Protein AF-A0A3P8T9A1-F1 (afdb_monomer)

Solvent-accessible surface area (backbone atoms only — not comparable to full-atom values): 11762 Å² total; per-residue (Å²): 136,84,87,81,81,66,71,68,68,55,68,76,70,60,87,88,82,74,98,57,60,83,79,62,74,75,55,79,87,73,77,94,45,73,63,59,54,52,50,52,53,50,58,68,70,63,42,77,66,53,72,58,49,50,58,54,51,25,61,73,54,64,35,76,66,39,50,57,65,49,52,51,46,38,61,71,46,45,50,55,50,53,52,48,53,53,50,52,43,65,74,59,72,46,56,68,44,60,33,28,45,71,76,42,62,86,49,29,61,58,25,54,50,49,52,52,51,48,52,58,51,48,60,57,49,53,55,54,50,51,50,52,50,52,54,55,62,48,58,74,42,97,68,47,76,87,77,53,75,88,48,94,86,57,68,91,66,67,85,81,55,81,75,89,66,97,79,74,72,76,68,61,59,41,69,77,65,65,59,60,81,78,65,75,79,82,120

Structure (mmCIF, N/CA/C/O backbone):
data_AF-A0A3P8T9A1-F1
#
_entry.id   AF-A0A3P8T9A1-F1
#
loop_
_atom_site.group_PDB
_atom_site.id
_atom_site.type_symbol
_atom_site.label_atom_id
_atom_site.label_alt_id
_atom_site.label_comp_id
_atom_site.label_asym_id
_atom_site.label_entity_id
_atom_site.label_seq_id
_atom_site.pdbx_PDB_ins_code
_atom_site.Cartn_x
_atom_site.Cartn_y
_atom_site.Cartn_z
_atom_site.occupancy
_atom_site.B_iso_or_equiv
_atom_site.auth_seq_id
_atom_site.auth_comp_id
_atom_site.auth_asym_id
_atom_site.auth_atom_id
_atom_site.pdbx_PDB_model_num
ATOM 1 N N . MET A 1 1 ? -4.724 60.982 5.427 1.00 39.75 1 MET A N 1
ATOM 2 C CA . MET A 1 1 ? -3.376 60.396 5.552 1.00 39.75 1 MET A CA 1
ATOM 3 C C . MET A 1 1 ? -3.582 58.899 5.724 1.00 39.75 1 MET A C 1
ATOM 5 O O . MET A 1 1 ? -3.997 58.468 6.790 1.00 39.75 1 MET A O 1
ATOM 9 N N . GLU A 1 2 ? -3.503 58.161 4.617 1.00 42.06 2 GLU A N 1
ATOM 10 C CA . GLU A 1 2 ? -3.579 56.693 4.572 1.00 42.06 2 GLU A CA 1
ATOM 11 C C . GLU A 1 2 ? -2.272 56.034 5.066 1.00 42.06 2 GLU A C 1
ATOM 13 O O . GLU A 1 2 ? -1.269 56.721 5.248 1.00 42.06 2 GLU A O 1
ATOM 18 N N . LEU A 1 3 ? -2.323 54.692 5.152 1.00 41.94 3 LEU A N 1
ATOM 19 C CA . LEU A 1 3 ? -1.300 53.664 5.431 1.00 41.94 3 LEU A CA 1
ATOM 20 C C . LEU A 1 3 ? -1.100 53.325 6.925 1.00 41.94 3 LEU A C 1
ATOM 22 O O . LEU A 1 3 ? -0.590 54.125 7.690 1.00 41.94 3 LEU A O 1
ATOM 26 N N . THR A 1 4 ? -1.437 52.132 7.429 1.00 47.69 4 THR A N 1
ATOM 27 C CA . THR A 1 4 ? -1.426 50.801 6.796 1.00 47.69 4 THR A CA 1
ATOM 28 C C . THR A 1 4 ? -2.598 49.932 7.280 1.00 47.69 4 THR A C 1
ATOM 30 O O . THR A 1 4 ? -2.598 49.361 8.367 1.00 47.69 4 THR A O 1
ATOM 33 N N . ALA A 1 5 ? -3.616 49.792 6.430 1.00 54.91 5 ALA A N 1
ATOM 34 C CA . ALA A 1 5 ? -4.532 48.663 6.508 1.00 54.91 5 ALA A CA 1
ATOM 35 C C . ALA A 1 5 ? -3.768 47.412 6.047 1.00 54.91 5 ALA A C 1
ATOM 37 O O . ALA A 1 5 ? -3.241 47.395 4.937 1.00 54.91 5 ALA A O 1
ATOM 38 N N . ASN A 1 6 ? -3.677 46.395 6.908 1.00 51.34 6 ASN A N 1
ATOM 39 C CA . ASN A 1 6 ? -3.051 45.117 6.572 1.00 51.34 6 ASN A CA 1
ATOM 40 C C . ASN A 1 6 ? -3.801 44.474 5.377 1.00 51.34 6 ASN A C 1
ATOM 42 O O . ASN A 1 6 ? -4.990 44.163 5.523 1.00 51.34 6 ASN A O 1
ATOM 46 N N . PRO A 1 7 ? -3.146 44.269 4.218 1.00 48.97 7 PRO A N 1
ATOM 47 C CA . PRO A 1 7 ? -3.784 43.753 3.007 1.00 48.97 7 PRO A CA 1
ATOM 48 C C . PRO A 1 7 ? -4.334 42.322 3.143 1.00 48.97 7 PRO A C 1
ATOM 50 O O . PRO A 1 7 ? -5.217 41.951 2.373 1.00 48.97 7 PRO A O 1
ATOM 53 N N . GLU A 1 8 ? -3.922 41.540 4.148 1.00 50.94 8 GLU A N 1
ATOM 54 C CA . GLU A 1 8 ? -4.463 40.187 4.367 1.00 50.94 8 GLU A CA 1
ATOM 55 C C . GLU A 1 8 ? -5.934 40.187 4.803 1.00 50.94 8 GLU A C 1
ATOM 57 O O . GLU A 1 8 ? -6.717 39.336 4.384 1.00 50.94 8 GLU A O 1
ATOM 62 N N . LYS A 1 9 ? -6.360 41.176 5.600 1.00 47.00 9 LYS A N 1
ATOM 63 C CA . LYS A 1 9 ? -7.727 41.188 6.154 1.00 47.00 9 LYS A CA 1
ATOM 64 C C . LYS A 1 9 ? -8.794 41.539 5.122 1.00 47.00 9 LYS A C 1
ATOM 66 O O . LYS A 1 9 ? -9.968 41.259 5.341 1.00 47.00 9 LYS A O 1
ATOM 71 N N . LYS A 1 10 ? -8.395 42.150 4.003 1.00 40.75 10 LYS A N 1
ATOM 72 C CA . LYS A 1 10 ? -9.311 42.524 2.921 1.00 40.75 10 LYS A CA 1
ATOM 73 C C . LYS A 1 10 ? -9.498 41.394 1.905 1.00 40.75 10 LYS A C 1
ATOM 75 O O . LYS A 1 10 ? -10.582 41.273 1.354 1.00 40.75 10 LYS A O 1
ATOM 80 N N . LEU A 1 11 ? -8.501 40.519 1.746 1.00 45.72 11 LEU A N 1
ATOM 81 C CA . LEU A 1 11 ? -8.590 39.309 0.915 1.00 45.72 11 LEU A CA 1
ATOM 82 C C . LEU A 1 11 ? -9.437 38.190 1.540 1.00 45.72 11 LEU A C 1
ATOM 84 O O . LEU A 1 11 ? -9.929 37.331 0.820 1.00 45.72 11 LEU A O 1
ATOM 88 N N . MET A 1 12 ? -9.656 38.212 2.857 1.00 50.31 12 MET A N 1
ATOM 89 C CA . MET A 1 12 ? -10.594 37.300 3.530 1.00 50.31 12 MET A CA 1
ATOM 90 C C . MET A 1 12 ? -12.062 37.751 3.456 1.00 50.31 12 MET A C 1
ATOM 92 O O . MET A 1 12 ? -12.932 37.023 3.925 1.00 50.31 12 MET A O 1
ATOM 96 N N . ASN A 1 13 ? -12.347 38.941 2.913 1.00 50.22 13 ASN A N 1
ATOM 97 C CA . ASN A 1 13 ? -13.685 39.543 2.942 1.00 50.22 13 ASN A CA 1
ATOM 98 C C . ASN A 1 13 ? -14.187 40.011 1.564 1.00 50.22 13 ASN A C 1
ATOM 100 O O . ASN A 1 13 ? -15.186 40.724 1.498 1.00 50.22 13 ASN A O 1
ATOM 104 N N . ASP A 1 14 ? -13.507 39.630 0.477 1.00 37.75 14 ASP A N 1
ATOM 105 C CA . ASP A 1 14 ? -14.024 39.807 -0.881 1.00 37.75 14 ASP A CA 1
ATOM 106 C C . ASP A 1 14 ? -14.640 38.495 -1.386 1.00 37.75 14 ASP A C 1
ATOM 108 O O . ASP A 1 14 ? -14.154 37.398 -1.108 1.00 37.75 14 ASP A O 1
ATOM 112 N N . GLY A 1 15 ? -15.805 38.628 -2.008 1.00 53.56 15 GLY A N 1
ATOM 113 C CA . GLY A 1 15 ? -16.878 37.645 -1.973 1.00 53.56 15 GLY A CA 1
ATOM 114 C C . GLY A 1 15 ? -16.640 36.312 -2.688 1.00 53.56 15 GLY A C 1
ATOM 115 O O . GLY A 1 15 ? -15.837 36.176 -3.607 1.00 53.56 15 GLY A O 1
ATOM 116 N N . THR A 1 16 ? -17.517 35.368 -2.319 1.00 45.06 16 THR A N 1
ATOM 117 C CA . THR A 1 16 ? -17.845 34.069 -2.958 1.00 45.06 16 THR A CA 1
ATOM 118 C C . THR A 1 16 ? -17.340 32.788 -2.273 1.00 45.06 16 THR A C 1
ATOM 120 O O . THR A 1 16 ? -17.367 31.723 -2.884 1.00 45.06 16 THR A O 1
ATOM 123 N N . ILE A 1 17 ? -17.003 32.806 -0.977 1.00 47.91 17 ILE A N 1
ATOM 124 C CA . ILE A 1 17 ? -16.904 31.558 -0.193 1.00 47.91 17 ILE A CA 1
ATOM 125 C C . ILE A 1 17 ? -17.939 31.552 0.937 1.00 47.91 17 ILE A C 1
ATOM 127 O O . ILE A 1 17 ? -17.799 32.221 1.952 1.00 47.91 17 ILE A O 1
ATOM 131 N N . ALA A 1 18 ? -18.972 30.737 0.715 1.00 46.69 18 ALA A N 1
ATOM 132 C CA . ALA A 1 18 ? -19.815 30.091 1.716 1.00 46.69 18 ALA A CA 1
ATOM 133 C C . ALA A 1 18 ? -20.628 30.993 2.670 1.00 46.69 18 ALA A C 1
ATOM 135 O O . ALA A 1 18 ? -20.306 31.143 3.845 1.00 46.69 18 ALA A O 1
ATOM 136 N N . ASN A 1 19 ? -21.832 31.385 2.234 1.00 48.25 19 ASN A N 1
ATOM 137 C CA . ASN A 1 19 ? -22.982 31.475 3.148 1.00 48.25 19 ASN A CA 1
ATOM 138 C C . ASN A 1 19 ? -23.401 30.057 3.586 1.00 48.25 19 ASN A C 1
ATOM 140 O O . ASN A 1 19 ? -24.473 29.567 3.232 1.00 48.25 19 ASN A O 1
ATOM 144 N N . CYS A 1 20 ? -22.524 29.358 4.304 1.00 49.84 20 CYS A N 1
ATOM 145 C CA . CYS A 1 20 ? -22.860 28.094 4.936 1.00 49.84 20 CYS A CA 1
ATOM 146 C C . CYS A 1 20 ? -23.269 28.407 6.382 1.00 49.84 20 CYS A C 1
ATOM 148 O O . CYS A 1 20 ? -22.473 29.007 7.110 1.00 49.84 20 CYS A O 1
ATOM 150 N N . PRO A 1 21 ? -24.497 28.070 6.822 1.00 55.72 21 PRO A N 1
ATOM 151 C CA . PRO A 1 21 ? -24.877 28.267 8.215 1.00 55.72 21 PRO A CA 1
ATOM 152 C C . PRO A 1 21 ? -23.868 27.533 9.122 1.00 55.72 21 PRO A C 1
ATOM 154 O O . PRO A 1 21 ? -23.419 26.444 8.759 1.00 55.72 21 PRO A O 1
ATOM 157 N N . PRO A 1 22 ? -23.502 28.083 10.296 1.00 55.47 22 PRO A N 1
ATOM 158 C CA . PRO A 1 22 ? -22.431 27.550 11.153 1.00 55.47 22 PRO A CA 1
ATOM 159 C C . PRO A 1 22 ? -22.646 26.093 11.602 1.00 55.47 22 PRO A C 1
ATOM 161 O O . PRO A 1 22 ? -21.698 25.429 12.018 1.00 55.47 22 PRO A O 1
ATOM 164 N N . SER A 1 23 ? -23.870 25.570 11.468 1.00 55.19 23 SER A N 1
ATOM 165 C CA . SER A 1 23 ? -24.201 24.160 11.678 1.00 55.19 23 SER A CA 1
ATOM 166 C C . SER A 1 23 ? -23.727 23.223 10.558 1.00 55.19 23 SER A C 1
ATOM 168 O O . SER A 1 23 ? -23.409 22.078 10.848 1.00 55.19 23 SER A O 1
ATOM 170 N N . LYS A 1 24 ? -23.633 23.689 9.304 1.00 53.12 24 LYS A N 1
ATOM 171 C CA . LYS A 1 24 ? -23.271 22.873 8.126 1.00 53.12 24 LYS A CA 1
ATOM 172 C C . LYS A 1 24 ? -21.781 22.904 7.770 1.00 53.12 24 LYS A C 1
ATOM 174 O O . LYS A 1 24 ? -21.307 22.015 7.076 1.00 53.12 24 LYS A O 1
ATOM 179 N N . CYS A 1 25 ? -21.018 23.888 8.255 1.00 52.16 25 CYS A N 1
ATOM 180 C CA . CYS A 1 25 ? -19.569 23.961 8.000 1.00 52.16 25 CYS A CA 1
ATOM 181 C C . CYS A 1 25 ? -18.726 22.989 8.848 1.00 52.16 25 CYS A C 1
ATOM 183 O O . CYS A 1 25 ? -17.539 22.833 8.582 1.00 52.16 25 CYS A O 1
ATOM 185 N N . ASN A 1 26 ? -19.319 22.333 9.852 1.00 58.62 26 ASN A N 1
ATOM 186 C CA . ASN A 1 26 ? -18.639 21.354 10.711 1.00 58.62 26 ASN A CA 1
ATOM 187 C C . ASN A 1 26 ? -19.070 19.901 10.441 1.00 58.62 26 ASN A C 1
ATOM 189 O O . ASN A 1 26 ? -18.647 18.991 11.158 1.00 58.62 26 ASN A O 1
ATOM 193 N N . GLU A 1 27 ? -19.907 19.661 9.430 1.00 67.00 27 GLU A N 1
ATOM 194 C CA . GLU A 1 27 ? -20.321 18.308 9.063 1.00 67.00 27 GLU A CA 1
ATOM 195 C C . GLU A 1 27 ? -19.273 17.659 8.154 1.00 67.00 27 GLU A C 1
ATOM 197 O O . GLU A 1 27 ? -18.794 18.240 7.180 1.00 67.00 27 GLU A O 1
ATOM 202 N N . ARG A 1 28 ? -18.884 16.429 8.499 1.00 72.50 28 ARG A N 1
ATOM 203 C CA . ARG A 1 28 ? -17.962 15.620 7.699 1.00 72.50 28 ARG A CA 1
ATOM 204 C C . ARG A 1 28 ? -18.527 15.446 6.287 1.00 72.50 28 ARG A C 1
ATOM 206 O O . ARG A 1 28 ? -19.676 15.039 6.133 1.00 72.50 28 ARG A O 1
ATOM 213 N N . GLY A 1 29 ? -17.685 15.680 5.278 1.00 80.69 29 GLY A N 1
ATOM 214 C CA . GLY A 1 29 ? -18.031 15.411 3.884 1.00 80.69 29 GLY A CA 1
ATOM 215 C C . GLY A 1 29 ? -18.474 13.959 3.691 1.00 80.69 29 GLY A C 1
ATOM 216 O O . GLY A 1 29 ? -17.812 13.035 4.171 1.00 80.69 29 GLY A O 1
ATOM 217 N N . GLN A 1 30 ? -19.607 13.770 3.018 1.00 83.69 30 GLN A N 1
ATOM 218 C CA . GLN A 1 30 ? -20.129 12.457 2.648 1.00 83.69 30 GLN A CA 1
ATOM 219 C C . GLN A 1 30 ? -19.755 12.125 1.203 1.00 83.69 30 GLN A C 1
ATOM 221 O O . GLN A 1 30 ? -19.562 13.017 0.379 1.00 83.69 30 GLN A O 1
ATOM 226 N N . TRP A 1 31 ? -19.665 10.832 0.900 1.00 85.31 31 TRP A N 1
ATOM 227 C CA . TRP A 1 31 ? -19.523 10.356 -0.473 1.00 85.31 31 TRP A CA 1
ATOM 228 C C . TRP A 1 31 ? -20.792 10.675 -1.262 1.00 85.31 31 TRP A C 1
ATOM 230 O O . TRP A 1 31 ? -21.892 10.442 -0.756 1.00 85.31 31 TRP A O 1
ATOM 240 N N . ALA A 1 32 ? -20.652 11.175 -2.492 1.00 85.31 32 ALA A N 1
ATOM 241 C CA . ALA A 1 32 ? -21.813 11.467 -3.328 1.00 85.31 32 ALA A CA 1
ATOM 242 C C . ALA A 1 32 ? -22.461 10.166 -3.819 1.00 85.31 32 ALA A C 1
ATOM 244 O O . ALA A 1 32 ? -23.685 10.062 -3.867 1.00 85.31 32 ALA A O 1
ATOM 245 N N . ASN A 1 33 ? -21.641 9.149 -4.118 1.00 91.44 33 ASN A N 1
ATOM 246 C CA . ASN A 1 33 ? -22.097 7.852 -4.610 1.00 91.44 33 ASN A CA 1
ATOM 247 C C . ASN A 1 33 ? -21.379 6.672 -3.940 1.00 91.44 33 ASN A C 1
ATOM 249 O O . ASN A 1 33 ? -20.208 6.741 -3.573 1.00 91.44 33 ASN A O 1
ATOM 253 N N . LYS A 1 34 ? -22.058 5.518 -3.863 1.00 89.50 34 LYS A N 1
ATOM 254 C CA . LYS A 1 34 ? -21.448 4.262 -3.375 1.00 89.50 34 LYS A CA 1
ATOM 255 C C . LYS A 1 34 ? -20.305 3.772 -4.271 1.00 89.50 34 LYS A C 1
ATOM 257 O O . LYS A 1 34 ? -19.376 3.138 -3.782 1.00 89.50 34 LYS A O 1
ATOM 262 N N . SER A 1 35 ? -20.377 4.052 -5.571 1.00 91.88 35 SER A N 1
ATOM 263 C CA . SER A 1 35 ? -19.342 3.686 -6.541 1.00 91.88 35 SER A CA 1
ATOM 264 C C . SER A 1 35 ? -18.031 4.429 -6.300 1.00 91.88 35 SER A C 1
ATOM 266 O O . SER A 1 35 ? -16.980 3.814 -6.426 1.00 91.88 35 SER A O 1
ATOM 268 N N . GLU A 1 36 ? -18.080 5.705 -5.907 1.00 92.00 36 GLU A N 1
ATOM 269 C CA . GLU A 1 36 ? -16.891 6.493 -5.552 1.00 92.00 36 GLU A CA 1
ATOM 270 C C . GLU A 1 36 ? -16.167 5.862 -4.365 1.00 92.00 36 GLU A C 1
ATOM 272 O O . GLU A 1 36 ? -14.964 5.634 -4.431 1.00 92.00 36 GLU A O 1
ATOM 277 N N . PHE A 1 37 ? -16.920 5.472 -3.332 1.00 90.38 37 PHE A N 1
ATOM 278 C CA . PHE A 1 37 ? -16.366 4.773 -2.177 1.00 90.38 37 PHE A CA 1
ATOM 279 C C . PHE A 1 37 ? -15.699 3.444 -2.566 1.00 90.38 37 PHE A C 1
ATOM 281 O O . PHE A 1 37 ? -14.553 3.195 -2.195 1.00 90.38 37 PHE A O 1
ATOM 288 N N . ILE A 1 38 ? -16.388 2.599 -3.343 1.00 93.00 38 ILE A N 1
ATOM 289 C CA . ILE A 1 38 ? -15.834 1.308 -3.781 1.00 93.00 38 ILE A CA 1
ATOM 290 C C . ILE A 1 38 ? -14.589 1.524 -4.644 1.00 93.00 38 ILE A C 1
ATOM 292 O O . ILE A 1 38 ? -13.599 0.818 -4.470 1.00 93.00 38 ILE A O 1
ATOM 296 N N . LEU A 1 39 ? -14.612 2.504 -5.549 1.00 91.75 39 LEU A N 1
ATOM 297 C CA . LEU A 1 39 ? -13.483 2.804 -6.421 1.00 91.75 39 LEU A CA 1
ATOM 298 C C . LEU A 1 39 ? -12.264 3.280 -5.623 1.00 91.75 39 LEU A C 1
ATOM 300 O O . LEU A 1 39 ? -11.155 2.837 -5.910 1.00 91.75 39 LEU A O 1
ATOM 304 N N . SER A 1 40 ? -12.460 4.117 -4.600 1.00 91.69 40 SER A N 1
ATOM 305 C CA . SER A 1 40 ? -11.381 4.532 -3.697 1.00 91.69 40 SER A CA 1
ATOM 306 C C . SER A 1 40 ? -10.774 3.343 -2.952 1.00 91.69 40 SER A C 1
ATOM 308 O O . SER A 1 40 ? -9.558 3.185 -2.949 1.00 91.69 40 SER A O 1
ATOM 310 N N . VAL A 1 41 ? -11.610 2.460 -2.399 1.00 91.50 41 VAL A N 1
ATOM 311 C CA . VAL A 1 41 ? -11.159 1.248 -1.694 1.00 91.50 41 VAL A CA 1
ATOM 312 C C . VAL A 1 41 ? -10.390 0.307 -2.626 1.00 91.50 41 VAL A C 1
ATOM 314 O O . VAL A 1 41 ? -9.321 -0.188 -2.278 1.00 91.50 41 VAL A O 1
ATOM 317 N N . VAL A 1 42 ? -10.910 0.061 -3.829 1.00 92.06 42 VAL A N 1
ATOM 318 C CA . VAL A 1 42 ? -10.251 -0.798 -4.822 1.00 92.06 42 VAL A CA 1
ATOM 319 C C . VAL A 1 42 ? -8.922 -0.190 -5.272 1.00 92.06 42 VAL A C 1
ATOM 321 O O . VAL A 1 42 ? -7.944 -0.921 -5.413 1.00 92.06 42 VAL A O 1
ATOM 324 N N . GLY A 1 43 ? -8.861 1.133 -5.448 1.00 90.50 43 GLY A N 1
ATOM 325 C CA . GLY A 1 43 ? -7.628 1.847 -5.779 1.00 90.50 43 GLY A CA 1
ATOM 326 C C . GLY A 1 43 ? -6.554 1.738 -4.695 1.00 90.50 43 GLY A C 1
ATOM 327 O O . GLY A 1 43 ? -5.372 1.671 -5.019 1.00 90.50 43 GLY A O 1
ATOM 328 N N . GLU A 1 44 ? -6.952 1.658 -3.426 1.00 87.56 44 GLU A N 1
ATOM 329 C CA . GLU A 1 44 ? -6.023 1.464 -2.310 1.00 87.56 44 GLU A CA 1
ATOM 330 C C . GLU A 1 44 ? -5.523 0.011 -2.201 1.00 87.56 44 GLU A C 1
ATOM 332 O O . GLU A 1 44 ? -4.346 -0.225 -1.931 1.00 87.56 44 GLU A O 1
ATOM 337 N N . ILE A 1 45 ? -6.380 -0.976 -2.488 1.00 88.81 45 ILE A N 1
ATOM 338 C CA . ILE A 1 45 ? -6.022 -2.406 -2.435 1.00 88.81 45 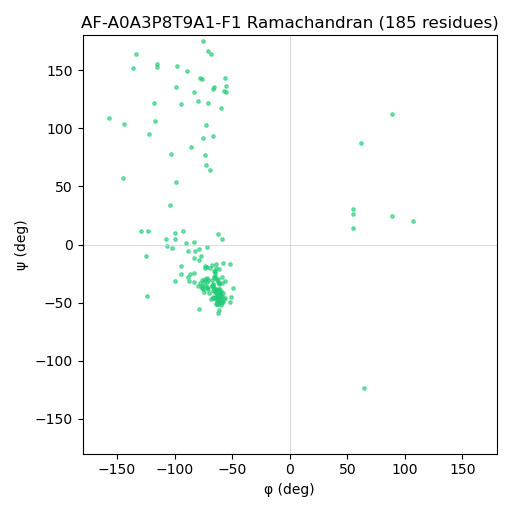ILE A CA 1
ATOM 339 C C . ILE A 1 45 ? -5.161 -2.826 -3.642 1.00 88.81 45 ILE A C 1
ATOM 341 O O . ILE A 1 45 ? -4.240 -3.643 -3.511 1.00 88.81 45 ILE A O 1
ATOM 345 N N . ILE A 1 46 ? -5.444 -2.296 -4.836 1.00 88.75 46 ILE A N 1
ATOM 346 C CA . ILE A 1 46 ? -4.715 -2.630 -6.067 1.00 88.75 46 ILE A CA 1
ATOM 347 C C . ILE A 1 46 ? -3.471 -1.737 -6.187 1.00 88.75 46 ILE A C 1
ATOM 349 O O . ILE A 1 46 ? -3.458 -0.724 -6.879 1.00 88.75 46 ILE A O 1
ATOM 353 N N . GLY A 1 47 ? -2.385 -2.139 -5.524 1.00 80.81 47 GLY A N 1
ATOM 354 C CA . GLY A 1 47 ? -1.084 -1.475 -5.642 1.00 80.81 47 GLY A CA 1
ATOM 355 C C . GLY A 1 47 ? -0.205 -2.025 -6.774 1.00 80.81 47 GLY A C 1
ATOM 356 O O . GLY A 1 47 ? -0.192 -3.228 -7.039 1.00 80.81 47 GLY A O 1
ATOM 357 N N . LEU A 1 48 ? 0.636 -1.163 -7.362 1.00 78.06 48 LEU A N 1
ATOM 358 C CA . LEU A 1 48 ? 1.723 -1.541 -8.289 1.00 78.06 48 LEU A CA 1
ATOM 359 C C . LEU A 1 48 ? 2.592 -2.685 -7.732 1.00 78.06 48 LEU A C 1
ATOM 361 O O . LEU A 1 48 ? 2.964 -3.601 -8.461 1.00 78.06 48 LEU A O 1
ATOM 365 N N . GLY A 1 49 ? 2.833 -2.684 -6.416 1.00 74.31 49 GLY A N 1
ATOM 366 C CA . GLY A 1 49 ? 3.577 -3.739 -5.728 1.00 74.31 49 GLY A CA 1
ATOM 367 C C . GLY A 1 49 ? 2.968 -5.136 -5.878 1.00 74.31 49 GLY A C 1
ATOM 368 O O . GLY A 1 49 ? 3.712 -6.113 -5.967 1.00 74.31 49 GLY A O 1
ATOM 369 N N . ASN A 1 50 ? 1.640 -5.249 -5.969 1.00 82.56 50 ASN A N 1
ATOM 370 C CA . ASN A 1 50 ? 0.969 -6.540 -6.123 1.00 82.56 50 ASN A CA 1
ATOM 371 C C . ASN A 1 50 ? 1.208 -7.142 -7.515 1.00 82.56 50 ASN A C 1
ATOM 373 O O . ASN A 1 50 ? 1.312 -8.361 -7.631 1.00 82.56 50 ASN A O 1
ATOM 377 N N . VAL A 1 51 ? 1.386 -6.309 -8.547 1.00 86.25 51 VAL A N 1
ATOM 378 C CA . VAL A 1 51 ? 1.541 -6.747 -9.946 1.00 86.25 51 VAL A CA 1
ATOM 379 C C . VAL A 1 51 ? 2.807 -7.577 -10.153 1.00 86.25 51 VAL A C 1
ATOM 381 O O . VAL A 1 51 ? 2.762 -8.590 -10.844 1.00 86.25 51 VAL A O 1
ATOM 384 N N . TRP A 1 52 ? 3.934 -7.194 -9.545 1.00 82.56 52 TRP A N 1
ATOM 385 C CA . TRP A 1 52 ? 5.199 -7.926 -9.702 1.00 82.56 52 TRP A CA 1
ATOM 386 C C . TRP A 1 52 ? 5.516 -8.858 -8.530 1.00 82.56 52 TRP A C 1
ATOM 388 O O . TRP A 1 52 ? 6.138 -9.905 -8.720 1.00 82.56 52 TRP A O 1
ATOM 398 N N . ARG A 1 53 ? 5.098 -8.513 -7.305 1.00 84.81 53 ARG A N 1
ATOM 399 C CA . ARG A 1 53 ? 5.478 -9.279 -6.111 1.00 84.81 53 ARG A CA 1
ATOM 400 C C . ARG A 1 53 ? 4.693 -10.573 -5.989 1.00 84.81 53 ARG A C 1
ATOM 402 O O . ARG A 1 53 ? 5.275 -11.581 -5.592 1.00 84.81 53 ARG A O 1
ATOM 409 N N . PHE A 1 54 ? 3.408 -10.559 -6.348 1.00 87.50 54 PHE A N 1
ATOM 410 C CA . PHE A 1 54 ? 2.579 -11.758 -6.290 1.00 87.50 54 PHE A CA 1
ATOM 411 C C . PHE A 1 54 ? 3.082 -12.845 -7.255 1.00 87.50 54 PHE A C 1
ATOM 413 O O . PHE A 1 54 ? 3.358 -13.947 -6.774 1.00 87.50 54 PHE A O 1
ATOM 420 N N . PRO A 1 55 ? 3.326 -12.568 -8.555 1.00 86.31 55 PRO A N 1
ATOM 421 C CA . PRO A 1 55 ? 3.894 -13.570 -9.454 1.00 86.31 55 PRO A CA 1
ATOM 422 C C . PRO A 1 55 ? 5.260 -14.070 -8.985 1.00 86.31 55 PRO A C 1
ATOM 424 O O . PRO A 1 55 ? 5.481 -15.278 -8.935 1.00 86.31 55 PRO A O 1
ATOM 427 N N . TYR A 1 56 ? 6.153 -13.162 -8.570 1.00 85.62 56 TYR A N 1
ATOM 428 C CA . TYR A 1 56 ? 7.483 -13.528 -8.076 1.00 85.62 56 TYR A CA 1
ATOM 429 C C . TYR A 1 56 ? 7.415 -14.519 -6.904 1.00 85.62 56 TYR A C 1
ATOM 431 O O . TYR A 1 56 ? 8.121 -15.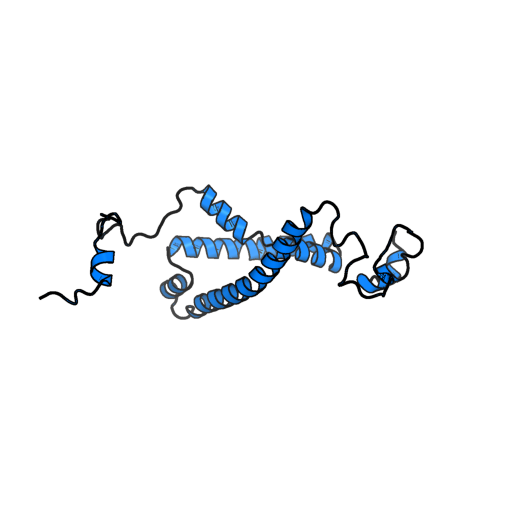529 -6.889 1.00 85.62 56 TYR A O 1
ATOM 439 N N . LEU A 1 57 ? 6.538 -14.254 -5.933 1.00 85.94 57 LEU A N 1
ATOM 440 C CA . LEU A 1 57 ? 6.397 -15.094 -4.750 1.00 85.94 57 LEU A CA 1
ATOM 441 C C . LEU A 1 57 ? 5.734 -16.440 -5.072 1.00 85.94 57 LEU A C 1
ATOM 443 O O . LEU A 1 57 ? 6.164 -17.463 -4.538 1.00 85.94 57 LEU A O 1
ATOM 447 N N . CYS A 1 58 ? 4.756 -16.457 -5.984 1.00 88.50 58 CYS A N 1
ATOM 448 C CA . CYS A 1 58 ? 4.157 -17.696 -6.479 1.00 88.50 58 CYS A CA 1
ATOM 449 C C . CYS A 1 58 ? 5.219 -18.581 -7.134 1.00 88.50 58 CYS A C 1
ATOM 451 O O . CYS A 1 58 ? 5.365 -19.738 -6.755 1.00 88.50 58 CYS A O 1
ATOM 453 N N . PHE A 1 59 ? 6.027 -18.038 -8.051 1.00 86.94 59 PHE A N 1
ATOM 454 C CA . PHE A 1 59 ? 7.062 -18.818 -8.735 1.00 86.94 59 PHE A CA 1
ATOM 455 C C . PHE A 1 59 ? 8.109 -19.394 -7.779 1.00 86.94 59 PHE A C 1
ATOM 457 O O . PHE A 1 59 ? 8.528 -20.537 -7.952 1.00 86.94 59 PHE A O 1
ATOM 464 N N . LYS A 1 60 ? 8.500 -18.647 -6.741 1.00 88.69 60 LYS A N 1
ATOM 465 C CA . LYS A 1 60 ? 9.489 -19.117 -5.761 1.00 88.69 60 LYS A CA 1
ATOM 466 C C . LYS A 1 60 ? 8.951 -20.211 -4.829 1.00 88.69 60 LYS A C 1
ATOM 468 O O . LYS A 1 60 ? 9.715 -21.081 -4.423 1.00 88.69 60 LYS A O 1
ATOM 473 N N . ASN A 1 61 ? 7.658 -20.190 -4.505 1.00 87.69 61 ASN A N 1
ATOM 474 C CA . ASN A 1 61 ? 7.049 -21.061 -3.492 1.00 87.69 61 ASN A CA 1
ATOM 475 C C . ASN A 1 61 ? 6.229 -22.222 -4.086 1.00 87.69 61 ASN A C 1
ATOM 477 O O . ASN A 1 61 ? 5.222 -22.631 -3.512 1.00 87.69 61 ASN A O 1
ATOM 481 N N . GLY A 1 62 ? 6.645 -22.763 -5.235 1.00 85.88 62 GLY A N 1
ATOM 482 C CA . GLY A 1 62 ? 5.979 -23.922 -5.849 1.00 85.88 62 GLY A CA 1
ATOM 483 C C . GLY A 1 62 ? 4.826 -23.574 -6.798 1.00 85.88 62 GLY A C 1
ATOM 484 O O . GLY A 1 62 ? 3.932 -24.391 -7.017 1.00 85.88 62 GLY A O 1
ATOM 485 N N . GLY A 1 63 ? 4.830 -22.368 -7.371 1.00 87.69 63 GLY A N 1
ATOM 486 C CA . GLY A 1 63 ? 3.882 -21.930 -8.393 1.00 87.69 63 GLY A CA 1
ATOM 487 C C . GLY A 1 63 ? 2.451 -21.853 -7.865 1.00 87.69 63 GLY A C 1
ATOM 488 O O . GLY A 1 63 ? 2.168 -21.165 -6.887 1.00 87.69 63 GLY A O 1
ATOM 489 N N . GLY A 1 64 ? 1.540 -22.579 -8.517 1.00 85.50 64 GLY A N 1
ATOM 490 C CA . GLY A 1 64 ? 0.115 -22.592 -8.172 1.00 85.50 64 GLY A CA 1
ATOM 491 C C . GLY A 1 64 ? -0.205 -23.174 -6.790 1.00 85.50 64 GLY A C 1
ATOM 492 O O . GLY A 1 64 ? -1.226 -22.813 -6.212 1.00 85.50 64 GLY A O 1
ATOM 493 N N . ALA A 1 65 ? 0.668 -24.008 -6.209 1.00 90.25 65 ALA A N 1
ATOM 494 C CA . ALA A 1 65 ? 0.452 -24.566 -4.868 1.00 90.25 65 ALA A CA 1
ATOM 495 C C . ALA A 1 65 ? 0.465 -23.487 -3.767 1.00 90.25 65 ALA A C 1
ATOM 497 O O . ALA A 1 65 ? -0.219 -23.630 -2.754 1.00 90.25 65 ALA A O 1
ATOM 498 N N . PHE A 1 66 ? 1.169 -22.372 -3.991 1.00 88.94 66 PHE A N 1
ATOM 499 C CA . PHE A 1 66 ? 1.191 -21.216 -3.090 1.00 88.94 66 PHE A CA 1
ATOM 500 C C . PHE A 1 66 ? -0.180 -20.527 -2.962 1.00 88.94 66 PHE A C 1
ATOM 502 O O . PHE A 1 66 ? -0.444 -19.845 -1.971 1.00 88.94 66 PHE A O 1
ATOM 509 N N . LEU A 1 67 ? -1.087 -20.737 -3.923 1.00 89.31 67 LEU A N 1
ATOM 510 C CA . LEU A 1 67 ? -2.415 -20.130 -3.901 1.00 89.31 67 LEU A CA 1
ATOM 511 C C . LEU A 1 67 ? -3.288 -20.675 -2.758 1.00 89.31 67 LEU A C 1
ATOM 513 O O . LEU A 1 67 ? -4.097 -19.935 -2.208 1.00 89.31 67 LEU A O 1
ATOM 517 N N . ILE A 1 68 ? -3.096 -21.937 -2.35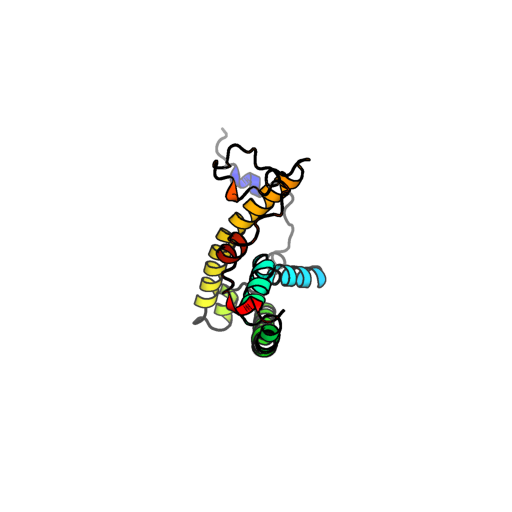9 1.00 92.25 68 ILE A N 1
ATOM 518 C CA . ILE A 1 68 ? -3.876 -22.585 -1.293 1.00 92.25 68 ILE A CA 1
ATOM 519 C C . ILE A 1 68 ? -3.684 -21.864 0.058 1.00 92.25 68 ILE A C 1
ATOM 521 O O . ILE A 1 68 ? -4.669 -21.352 0.594 1.00 92.25 68 ILE A O 1
ATOM 525 N N . PRO A 1 69 ? -2.460 -21.743 0.616 1.00 92.94 69 PRO A N 1
ATOM 526 C CA . PRO A 1 69 ? -2.254 -21.012 1.868 1.00 92.94 69 PRO A CA 1
ATOM 527 C C . PRO A 1 69 ? -2.552 -19.511 1.736 1.00 92.94 69 PRO A C 1
ATOM 529 O O . PRO A 1 69 ? -2.976 -18.885 2.711 1.00 92.94 69 PRO A O 1
ATOM 532 N N . TYR A 1 70 ? -2.377 -18.933 0.541 1.00 91.44 70 TYR A N 1
ATOM 533 C CA . TYR A 1 70 ? -2.704 -17.533 0.272 1.00 91.44 70 TYR A CA 1
ATOM 534 C C . TYR A 1 70 ? -4.205 -17.253 0.431 1.00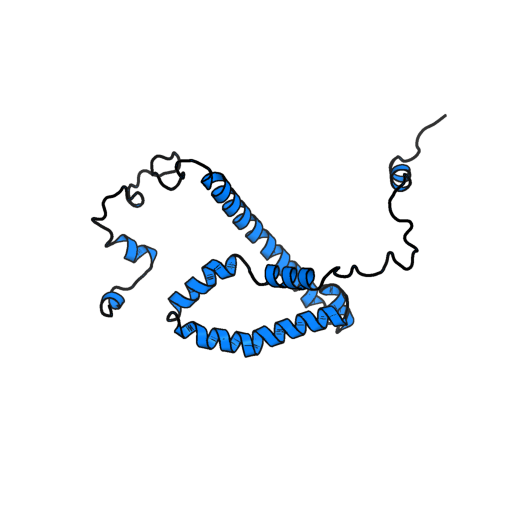 91.44 70 TYR A C 1
ATOM 536 O O . TYR A 1 70 ? -4.583 -16.362 1.189 1.00 91.44 70 TYR A O 1
ATOM 544 N N . VAL A 1 71 ? -5.065 -18.045 -0.219 1.00 94.00 71 VAL A N 1
ATOM 545 C CA . VAL A 1 71 ? -6.526 -17.889 -0.129 1.00 94.00 71 VAL A CA 1
ATOM 546 C C . VAL A 1 71 ? -7.026 -18.192 1.282 1.00 94.00 71 VAL A C 1
ATOM 548 O O . VAL A 1 71 ? -7.872 -17.458 1.788 1.00 94.00 71 VAL A O 1
ATOM 551 N N . LEU A 1 72 ? -6.470 -19.208 1.952 1.00 95.56 72 LEU A N 1
ATOM 552 C CA . LEU A 1 72 ? -6.829 -19.516 3.339 1.00 95.56 72 LEU A CA 1
ATOM 553 C C . LEU A 1 72 ? -6.550 -18.332 4.270 1.00 95.56 72 LEU A C 1
ATOM 555 O O . LEU A 1 72 ? -7.448 -17.918 4.995 1.00 95.56 72 LEU A O 1
ATOM 559 N N . THR A 1 73 ? -5.355 -17.739 4.192 1.00 94.50 73 THR A N 1
ATOM 560 C CA . THR A 1 73 ? -4.982 -16.575 5.019 1.00 94.50 73 THR A CA 1
ATOM 561 C C . THR A 1 73 ? -5.803 -15.333 4.661 1.00 94.50 73 THR A C 1
ATOM 563 O O . THR A 1 73 ? -6.159 -14.538 5.534 1.00 94.50 73 THR A O 1
ATOM 566 N N . LEU A 1 74 ? -6.141 -15.161 3.380 1.00 93.69 74 LEU A N 1
ATOM 567 C CA . LEU A 1 74 ? -6.990 -14.066 2.919 1.00 93.69 74 LEU A CA 1
ATOM 568 C C . LEU A 1 74 ? -8.397 -14.174 3.510 1.00 93.69 74 LEU A C 1
ATOM 570 O O . LEU A 1 74 ? -8.915 -13.183 4.014 1.00 93.69 74 LEU A O 1
ATOM 574 N N . VAL A 1 75 ? -9.001 -15.362 3.501 1.00 96.12 75 VAL A N 1
ATOM 575 C CA . VAL A 1 75 ? -10.348 -15.566 4.050 1.00 96.12 75 VAL A CA 1
ATOM 576 C C . VAL A 1 75 ? -10.343 -15.554 5.579 1.00 96.12 75 VAL A C 1
ATOM 578 O O . VAL A 1 75 ? -11.235 -14.959 6.177 1.00 96.12 75 VAL A O 1
ATOM 581 N N . SER A 1 76 ? -9.345 -16.167 6.224 1.00 96.06 76 SER A N 1
ATOM 582 C CA . SER A 1 76 ? -9.302 -16.287 7.687 1.00 96.06 76 SER A CA 1
ATOM 583 C C . SER A 1 76 ? -8.862 -15.009 8.397 1.00 96.06 76 SER A C 1
ATOM 585 O O . SER A 1 76 ? -9.306 -14.759 9.512 1.00 96.06 76 SER A O 1
ATOM 587 N N . CYS A 1 77 ? -7.976 -14.218 7.786 1.00 95.50 77 CYS A N 1
ATOM 588 C CA . CYS A 1 77 ? -7.385 -13.032 8.411 1.00 95.50 77 CYS A CA 1
ATOM 589 C C . CYS A 1 77 ? -7.620 -11.766 7.583 1.00 95.50 77 CYS A C 1
ATOM 591 O O . CYS A 1 77 ? -8.006 -10.744 8.140 1.00 95.50 77 CYS A O 1
ATOM 593 N N . GLY A 1 78 ? -7.436 -11.823 6.262 1.00 94.50 78 GLY A N 1
ATOM 594 C CA . GLY A 1 78 ? -7.564 -10.651 5.387 1.00 94.50 78 GLY A CA 1
ATOM 595 C C . GLY A 1 78 ? -8.962 -10.025 5.408 1.00 94.50 78 GLY A C 1
ATOM 596 O O . GLY A 1 78 ? -9.105 -8.849 5.737 1.00 94.50 78 GLY A O 1
ATOM 597 N N . ILE A 1 79 ? -9.999 -10.815 5.108 1.00 94.81 79 ILE A N 1
ATOM 598 C CA . ILE A 1 79 ? -11.392 -10.345 5.071 1.00 94.81 79 ILE A CA 1
ATOM 599 C C . ILE A 1 79 ? -11.851 -9.846 6.454 1.00 94.81 79 ILE A C 1
ATOM 601 O O . ILE A 1 79 ? -12.390 -8.738 6.512 1.00 94.81 79 ILE A O 1
ATOM 605 N N . PRO A 1 80 ? -11.623 -10.573 7.570 1.00 95.56 80 PRO A N 1
ATOM 606 C CA . PRO A 1 80 ? -12.003 -10.081 8.894 1.00 95.56 80 PRO A CA 1
ATOM 607 C C . PRO A 1 80 ? -11.316 -8.772 9.294 1.00 95.56 80 PRO A C 1
ATOM 609 O O . PRO A 1 80 ? -11.977 -7.894 9.844 1.00 95.56 80 PRO A O 1
ATOM 612 N N . ILE A 1 81 ? -10.020 -8.611 8.997 1.00 94.12 81 ILE A N 1
ATOM 613 C CA . ILE A 1 81 ? -9.281 -7.379 9.316 1.00 94.12 81 ILE A CA 1
ATOM 614 C C . ILE A 1 81 ? -9.813 -6.205 8.490 1.00 94.12 81 ILE A C 1
ATOM 616 O O . ILE A 1 81 ? -10.103 -5.151 9.053 1.00 94.12 81 ILE A O 1
ATOM 620 N N . PHE A 1 82 ? -10.018 -6.401 7.186 1.00 92.56 82 PHE A N 1
ATOM 621 C CA . PHE A 1 82 ? -10.578 -5.371 6.311 1.00 92.56 82 PHE A CA 1
ATOM 622 C C . PHE A 1 82 ? -11.988 -4.951 6.752 1.00 92.56 82 PHE A C 1
ATOM 624 O O . PHE A 1 82 ? -12.305 -3.765 6.828 1.00 92.56 82 PHE A O 1
ATOM 631 N N . PHE A 1 83 ? -12.835 -5.920 7.106 1.00 93.62 83 PHE A N 1
ATOM 632 C CA . PHE A 1 83 ? -14.176 -5.639 7.609 1.00 93.62 83 PHE A CA 1
ATOM 633 C C . PHE A 1 83 ? -14.147 -4.867 8.935 1.00 93.62 83 PHE A C 1
ATOM 635 O O . PHE A 1 83 ? -14.941 -3.941 9.117 1.00 93.62 83 PHE A O 1
ATOM 642 N N . LEU A 1 84 ? -13.233 -5.216 9.846 1.00 92.06 84 LEU A N 1
ATOM 643 C CA . LEU A 1 84 ? -13.046 -4.507 11.111 1.00 92.06 84 LEU A CA 1
ATOM 644 C C . LEU A 1 84 ? -12.636 -3.055 10.866 1.00 92.06 84 LEU A C 1
ATOM 646 O O . LEU A 1 84 ? -13.243 -2.154 11.440 1.00 92.06 84 LEU A O 1
ATOM 650 N N . GLU A 1 85 ? -11.660 -2.821 9.993 1.00 90.62 85 GLU A N 1
ATOM 651 C CA . GLU A 1 85 ? -11.173 -1.481 9.662 1.00 90.62 85 GLU A CA 1
ATOM 652 C C . GLU A 1 85 ? -12.278 -0.596 9.075 1.00 90.62 85 GLU A C 1
ATOM 654 O O . GLU A 1 85 ? -12.521 0.512 9.564 1.00 90.62 85 GLU A O 1
ATOM 659 N N . VAL A 1 86 ? -13.023 -1.114 8.093 1.00 91.06 86 VAL A N 1
ATOM 660 C CA . VAL A 1 86 ? -14.151 -0.390 7.494 1.00 91.06 86 VAL A CA 1
ATOM 661 C C . VAL A 1 86 ? -15.241 -0.129 8.532 1.00 91.06 86 VAL A C 1
ATOM 663 O O . VAL A 1 86 ? -15.730 0.996 8.631 1.00 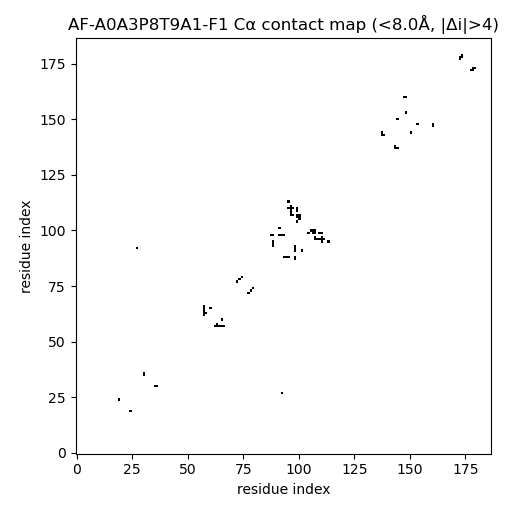91.06 86 VAL A O 1
ATOM 666 N N . SER A 1 87 ? -15.602 -1.126 9.344 1.00 91.62 87 SER A N 1
ATOM 667 C CA . SER A 1 87 ? -16.632 -0.978 10.382 1.00 91.62 87 SER A CA 1
ATOM 668 C C . SER A 1 87 ? -16.249 0.087 11.407 1.00 91.62 87 SER A C 1
ATOM 670 O O . SER A 1 87 ? -17.059 0.950 11.733 1.00 91.62 87 SER A O 1
ATOM 672 N N . VAL A 1 88 ? -15.000 0.086 11.870 1.00 89.62 88 VAL A N 1
ATOM 673 C CA . VAL A 1 88 ? -14.467 1.082 12.807 1.00 89.62 88 VAL A CA 1
ATOM 674 C C . VAL A 1 88 ? -14.476 2.492 12.199 1.00 89.62 88 VAL A C 1
ATOM 676 O O . VAL A 1 88 ? -14.876 3.451 12.870 1.00 89.62 88 VAL A O 1
ATOM 679 N N . GLY A 1 89 ? -14.121 2.626 10.918 1.00 88.81 89 GLY A N 1
ATOM 680 C CA . GLY A 1 89 ? -14.197 3.895 10.190 1.00 88.81 89 GLY A CA 1
ATOM 681 C C . GLY A 1 89 ? -15.628 4.430 10.059 1.00 88.81 89 GLY A C 1
ATOM 682 O O . GLY A 1 89 ? -15.866 5.619 10.280 1.00 88.81 89 GLY A O 1
ATOM 683 N N . GLN A 1 90 ? -16.594 3.553 9.767 1.00 88.12 90 GLN A N 1
ATOM 684 C CA . GLN A 1 90 ? -18.012 3.921 9.658 1.00 88.12 90 GLN A CA 1
ATOM 685 C C . GLN A 1 90 ? -18.641 4.250 11.022 1.00 88.12 90 GLN A C 1
ATOM 687 O O . GLN A 1 90 ? -19.418 5.195 11.119 1.00 88.12 90 GLN A O 1
ATOM 692 N N . LEU A 1 91 ? -18.282 3.518 12.083 1.00 87.06 91 LEU A N 1
ATOM 693 C CA . LEU A 1 91 ? -18.819 3.725 13.434 1.00 87.06 91 LEU A CA 1
ATOM 694 C C . LEU A 1 91 ? -18.321 5.021 14.079 1.00 87.06 91 LEU A C 1
ATOM 696 O O . LEU A 1 91 ? -19.084 5.721 14.743 1.00 87.06 91 LEU A O 1
ATOM 700 N N . THR A 1 92 ? -17.037 5.346 13.921 1.00 85.06 92 THR A N 1
ATOM 701 C CA . THR A 1 92 ? -16.454 6.523 14.584 1.00 85.06 92 THR A CA 1
ATOM 702 C C . THR A 1 92 ? -16.630 7.807 13.786 1.00 85.06 92 THR A C 1
ATOM 704 O O . THR A 1 92 ? -16.618 8.889 14.385 1.00 85.06 92 THR A O 1
ATOM 707 N N . GLY A 1 93 ? -16.772 7.706 12.458 1.00 81.25 93 GLY A N 1
ATOM 708 C CA . GLY A 1 93 ? -16.878 8.855 11.560 1.00 81.25 93 GLY A CA 1
ATOM 709 C C . GLY A 1 93 ? -15.708 9.830 11.721 1.00 81.25 93 GLY A C 1
ATOM 710 O O . GLY A 1 93 ? -15.886 11.043 11.597 1.00 81.25 93 GLY A O 1
ATOM 711 N N . GLN A 1 94 ? -14.521 9.337 12.085 1.00 80.56 94 GLN A N 1
ATOM 712 C CA . GLN A 1 94 ? -13.331 10.143 12.365 1.00 80.56 94 GLN A CA 1
ATOM 713 C C . GLN A 1 94 ? -12.080 9.572 11.683 1.00 80.56 94 GLN A C 1
ATOM 715 O O . GLN A 1 94 ? -12.093 8.457 11.179 1.00 80.56 94 GLN A O 1
ATOM 720 N N . GLY A 1 95 ? -11.013 10.375 11.586 1.00 82.31 95 GLY A N 1
ATOM 721 C CA . GLY A 1 95 ? -9.750 9.937 10.974 1.00 82.31 95 GLY A CA 1
ATOM 722 C C . GLY A 1 95 ? -9.005 8.920 11.844 1.00 82.31 95 GLY A C 1
ATOM 723 O O . GLY A 1 95 ? -9.309 8.793 13.028 1.00 82.31 95 GLY A O 1
ATOM 724 N N . GLY A 1 96 ? -7.998 8.239 11.286 1.00 79.69 96 GLY A N 1
ATOM 725 C CA . GLY A 1 96 ? -7.309 7.118 11.945 1.00 79.69 96 GLY A CA 1
ATOM 726 C C . GLY A 1 96 ? -6.816 7.407 13.371 1.00 79.69 96 GLY A C 1
ATOM 727 O O . GLY A 1 96 ? -7.087 6.628 14.276 1.00 79.69 96 GLY A O 1
ATOM 728 N N . VAL A 1 97 ? -6.179 8.556 13.622 1.00 84.25 97 VAL A N 1
ATOM 729 C CA . VAL A 1 97 ? -5.690 8.927 14.971 1.00 84.25 97 VAL A CA 1
ATOM 730 C C . VAL A 1 97 ? -6.842 9.207 15.940 1.00 84.25 97 VAL A C 1
ATOM 732 O O . VAL A 1 97 ? -6.875 8.714 17.066 1.00 84.25 97 VAL A O 1
ATOM 735 N N . THR A 1 98 ? -7.826 9.991 15.500 1.00 83.81 98 THR A N 1
ATOM 736 C CA . THR A 1 98 ? -8.947 10.415 16.349 1.00 83.81 98 THR A CA 1
ATOM 737 C C . THR A 1 98 ? -9.919 9.269 16.635 1.00 83.81 98 THR A C 1
ATOM 739 O O . THR A 1 98 ? -10.524 9.234 17.705 1.00 83.81 98 THR A O 1
ATOM 742 N N . CYS A 1 99 ? -10.021 8.315 15.709 1.00 85.69 99 CYS A N 1
ATOM 743 C CA . CYS A 1 99 ? -10.767 7.073 15.851 1.00 85.69 99 CYS A CA 1
ATOM 744 C C . CYS A 1 99 ? -10.249 6.241 17.033 1.00 85.69 99 CYS A C 1
ATOM 746 O O . CYS A 1 99 ? -11.024 5.907 17.932 1.00 85.69 99 CYS A O 1
ATOM 748 N N . TRP A 1 100 ? -8.936 5.985 17.096 1.00 85.00 100 TRP A N 1
ATOM 749 C CA . TRP A 1 100 ? -8.335 5.241 18.208 1.00 85.00 100 TRP A CA 1
ATOM 750 C C . TRP A 1 100 ? -8.507 5.958 19.546 1.00 85.00 100 TRP A C 1
ATOM 752 O O . TRP A 1 100 ? -8.869 5.319 20.529 1.00 85.00 100 TRP A O 1
ATOM 762 N N . ARG A 1 101 ? -8.389 7.291 19.571 1.00 83.50 101 ARG A N 1
ATOM 763 C CA . ARG A 1 101 ? -8.623 8.093 20.782 1.00 83.50 101 ARG A CA 1
ATOM 764 C C . ARG A 1 101 ? -10.052 7.976 21.332 1.00 83.50 101 ARG A C 1
ATOM 766 O O . ARG A 1 101 ? -10.230 8.027 22.545 1.00 83.50 101 ARG A O 1
ATOM 773 N N . LYS A 1 102 ? -11.061 7.813 20.465 1.00 82.94 102 LYS A N 1
ATOM 774 C CA . LYS A 1 102 ? -12.466 7.612 20.870 1.00 82.94 102 LYS A CA 1
ATOM 775 C C . LYS A 1 102 ? -12.759 6.205 21.385 1.00 82.94 102 LYS A C 1
ATOM 777 O O . LYS A 1 102 ? -13.601 6.062 22.263 1.00 82.94 102 LYS A O 1
ATOM 782 N N . ILE A 1 103 ? -12.112 5.188 20.818 1.00 83.81 103 ILE A N 1
ATOM 783 C CA . ILE A 1 103 ? -12.318 3.792 21.220 1.00 83.81 103 ILE A CA 1
ATOM 784 C C . ILE A 1 103 ? -11.551 3.508 22.511 1.00 83.81 103 ILE A C 1
ATOM 786 O O . ILE A 1 103 ? -12.138 3.070 23.496 1.00 83.81 103 ILE A O 1
ATOM 790 N N . CYS A 1 104 ? -10.242 3.757 22.506 1.00 83.31 104 CYS A N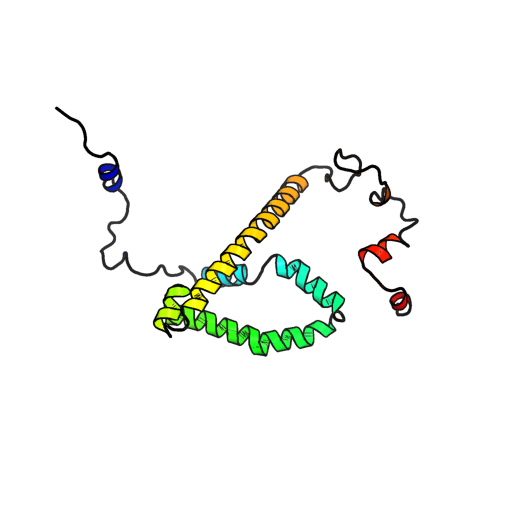 1
ATOM 791 C CA . CYS A 1 104 ? -9.331 3.487 23.612 1.00 83.31 104 CYS A CA 1
ATOM 792 C C . CYS A 1 104 ? -8.094 4.397 23.478 1.00 83.31 104 CYS A C 1
ATOM 794 O O . CYS A 1 104 ? -7.249 4.132 22.620 1.00 83.31 104 CYS A O 1
ATOM 796 N N . PRO A 1 105 ? -7.912 5.414 24.341 1.00 81.94 105 PRO A N 1
ATOM 797 C CA . PRO A 1 105 ? -6.793 6.357 24.234 1.00 81.94 105 PRO A CA 1
ATOM 798 C C . PRO A 1 105 ? -5.412 5.691 24.356 1.00 81.94 105 PRO A C 1
ATOM 800 O O . PRO A 1 105 ? -4.431 6.214 23.844 1.00 81.94 105 PRO A O 1
ATOM 803 N N . LEU A 1 106 ? -5.324 4.496 24.951 1.00 83.44 106 LEU A N 1
ATOM 804 C CA . LEU A 1 106 ? -4.086 3.711 25.006 1.00 83.44 106 LEU A CA 1
ATOM 805 C C . LEU A 1 106 ? -3.570 3.293 23.613 1.00 83.44 106 LEU A C 1
ATOM 807 O O . LEU A 1 106 ? -2.365 3.166 23.415 1.00 83.44 106 LEU A O 1
ATOM 811 N N . PHE A 1 107 ? -4.465 3.105 22.637 1.00 84.12 107 PHE A N 1
ATOM 812 C CA . PHE A 1 107 ? -4.117 2.693 21.272 1.00 84.12 107 PHE A CA 1
ATOM 813 C C . PHE A 1 107 ? -3.907 3.867 20.310 1.00 84.12 107 PHE A C 1
ATOM 815 O O . PHE A 1 107 ? -3.776 3.665 19.104 1.00 84.12 107 PHE A O 1
ATOM 822 N N . GLU A 1 108 ? -3.818 5.097 20.818 1.00 85.50 108 GLU A N 1
ATOM 823 C CA . GLU A 1 108 ? -3.566 6.289 20.003 1.00 85.50 108 GLU A CA 1
ATOM 824 C C . GLU A 1 108 ? -2.268 6.176 19.176 1.00 85.50 108 GLU A C 1
ATOM 826 O O . GLU A 1 108 ? -2.211 6.629 18.029 1.00 85.50 108 GLU A O 1
ATOM 831 N N . GLY A 1 109 ? -1.264 5.461 19.697 1.00 88.06 109 GLY A N 1
ATOM 832 C CA . GLY A 1 109 ? -0.017 5.163 18.988 1.00 88.06 109 GLY A CA 1
ATOM 833 C C . GLY A 1 109 ? -0.198 4.403 17.665 1.00 88.06 109 GLY A C 1
ATOM 834 O O . GLY A 1 109 ? 0.599 4.603 16.751 1.00 88.06 109 GLY A O 1
ATOM 835 N N . LEU A 1 110 ? -1.260 3.597 17.507 1.00 89.62 110 LEU A N 1
ATOM 836 C CA . LEU A 1 110 ? -1.550 2.897 16.245 1.00 89.62 110 LEU A CA 1
ATOM 837 C C . LEU A 1 110 ? -1.891 3.879 15.119 1.00 89.62 110 LEU A C 1
ATOM 839 O O . LEU A 1 110 ? -1.464 3.692 13.980 1.00 89.62 110 LEU A O 1
ATOM 843 N N . GLY A 1 111 ? -2.610 4.959 15.438 1.00 89.62 111 GLY A N 1
ATOM 844 C CA . GLY A 1 111 ? -2.938 6.002 14.470 1.00 89.62 111 GLY A CA 1
ATOM 845 C C . GLY A 1 111 ? -1.694 6.740 13.975 1.00 89.62 111 GLY A C 1
ATOM 846 O O . GLY A 1 111 ? -1.523 6.922 12.770 1.00 89.62 111 GLY A O 1
ATOM 847 N N . TYR A 1 112 ? -0.802 7.122 14.892 1.00 91.12 112 TYR A N 1
ATOM 848 C CA . TYR A 1 112 ? 0.467 7.769 14.542 1.00 91.12 112 TYR A CA 1
ATOM 849 C C . TYR A 1 112 ? 1.410 6.830 13.781 1.00 91.12 112 TYR A C 1
ATOM 851 O O . TYR A 1 112 ? 2.033 7.248 12.805 1.00 91.12 112 TYR A O 1
ATOM 859 N N . GLY A 1 113 ? 1.469 5.554 14.174 1.00 93.62 113 GLY A N 1
ATOM 860 C CA . GLY A 1 113 ? 2.227 4.528 13.461 1.00 93.62 113 GLY A CA 1
ATOM 861 C C . GLY A 1 113 ? 1.767 4.375 12.012 1.00 93.62 113 GLY A C 1
ATOM 862 O O . GLY A 1 113 ? 2.598 4.363 11.105 1.00 93.62 113 GLY A O 1
ATOM 863 N N . ASN A 1 114 ? 0.451 4.359 11.777 1.00 90.88 114 ASN A N 1
ATOM 864 C CA . ASN A 1 114 ? -0.101 4.286 10.426 1.00 90.88 114 ASN A CA 1
ATOM 865 C C . ASN A 1 114 ? 0.289 5.498 9.566 1.00 90.88 114 ASN A C 1
ATOM 867 O O . ASN A 1 114 ? 0.661 5.330 8.408 1.00 90.88 114 ASN A O 1
ATOM 871 N N . ILE A 1 115 ? 0.279 6.713 10.132 1.00 93.38 115 ILE A N 1
ATOM 872 C CA . ILE A 1 115 ? 0.725 7.921 9.416 1.00 93.38 115 ILE A CA 1
ATOM 873 C C . ILE A 1 115 ? 2.200 7.804 9.019 1.00 93.38 115 ILE A C 1
ATOM 875 O O . ILE A 1 115 ? 2.547 8.093 7.877 1.00 93.38 115 ILE A O 1
ATOM 879 N N . MET A 1 116 ? 3.068 7.348 9.927 1.00 95.69 116 MET A N 1
ATOM 880 C CA . MET A 1 116 ? 4.489 7.163 9.618 1.00 95.69 116 MET A CA 1
ATOM 881 C C . MET A 1 116 ? 4.696 6.139 8.498 1.00 95.69 116 MET A C 1
ATOM 883 O O . MET A 1 116 ? 5.421 6.412 7.542 1.00 95.69 116 MET A O 1
ATOM 887 N N . ILE A 1 117 ? 4.026 4.985 8.575 1.00 94.38 117 ILE A N 1
ATOM 888 C CA . ILE A 1 117 ? 4.095 3.945 7.538 1.00 94.38 117 ILE A CA 1
ATOM 889 C C . ILE A 1 117 ? 3.592 4.492 6.197 1.00 94.38 117 ILE A C 1
ATOM 891 O O . ILE A 1 117 ? 4.244 4.272 5.175 1.00 94.38 117 ILE A O 1
ATOM 895 N N . ALA A 1 118 ? 2.491 5.247 6.189 1.00 92.31 118 ALA A N 1
ATOM 896 C CA . ALA A 1 118 ? 1.957 5.875 4.984 1.00 92.31 118 ALA A CA 1
ATOM 897 C C . ALA A 1 118 ? 2.950 6.875 4.368 1.00 92.31 118 ALA A C 1
ATOM 899 O O . ALA A 1 118 ? 3.162 6.849 3.160 1.00 92.31 118 ALA A O 1
ATOM 900 N N . LEU A 1 119 ? 3.626 7.697 5.178 1.00 95.50 119 LEU A N 1
ATOM 901 C CA . LEU A 1 119 ? 4.642 8.644 4.700 1.00 95.50 119 LEU A CA 1
ATOM 902 C C . LEU A 1 119 ? 5.841 7.940 4.055 1.00 95.50 119 LEU A C 1
ATOM 904 O O . LEU A 1 119 ? 6.238 8.298 2.944 1.00 95.50 119 LEU A O 1
ATOM 908 N N . TYR A 1 120 ? 6.392 6.914 4.714 1.00 95.31 120 TYR A N 1
ATOM 909 C CA . TYR A 1 120 ? 7.469 6.106 4.131 1.00 95.31 120 TYR A CA 1
ATOM 910 C C . TYR A 1 120 ? 7.023 5.436 2.834 1.00 95.31 120 TYR A C 1
ATOM 912 O O . TYR A 1 120 ? 7.780 5.403 1.863 1.00 95.31 120 TYR A O 1
ATOM 920 N N . THR A 1 121 ? 5.784 4.945 2.819 1.00 92.12 121 THR A N 1
ATOM 921 C CA . THR A 1 121 ? 5.189 4.284 1.664 1.00 92.12 121 THR A CA 1
ATOM 922 C C . THR A 1 121 ? 5.072 5.232 0.482 1.00 92.12 121 THR A C 1
ATOM 924 O O . THR A 1 121 ? 5.558 4.930 -0.607 1.00 92.12 121 THR A O 1
ATOM 927 N N . LEU A 1 122 ? 4.526 6.427 0.708 1.00 93.56 122 LEU A N 1
ATOM 928 C CA . LEU A 1 122 ? 4.417 7.454 -0.318 1.00 93.56 122 LEU A CA 1
ATOM 929 C C . LEU A 1 122 ? 5.790 7.814 -0.881 1.00 93.56 122 LEU A C 1
ATOM 931 O O . LEU A 1 122 ? 5.952 7.754 -2.094 1.00 93.56 122 LEU A O 1
ATOM 935 N N . MET A 1 123 ? 6.789 8.093 -0.035 1.00 94.88 123 MET A N 1
ATOM 936 C CA . MET A 1 123 ? 8.125 8.519 -0.473 1.00 94.88 123 MET A CA 1
ATOM 937 C C . MET A 1 123 ? 8.748 7.576 -1.512 1.00 94.88 123 MET A C 1
ATOM 939 O O . MET A 1 123 ? 9.208 8.041 -2.555 1.00 94.88 123 MET A O 1
ATOM 943 N N . TYR A 1 124 ? 8.752 6.261 -1.268 1.00 91.31 124 TYR A N 1
ATOM 944 C CA . TYR A 1 124 ? 9.328 5.328 -2.240 1.00 91.31 124 TYR A CA 1
ATOM 945 C C . TYR A 1 124 ? 8.427 5.146 -3.469 1.00 91.31 124 TYR A C 1
ATOM 947 O O . TYR A 1 124 ? 8.936 4.998 -4.583 1.00 91.31 124 TYR A O 1
ATOM 955 N N . TYR A 1 125 ? 7.098 5.176 -3.304 1.00 91.56 125 TYR A N 1
ATOM 956 C CA . TYR A 1 125 ? 6.176 5.032 -4.430 1.00 91.56 125 TYR A CA 1
ATOM 957 C C . TYR A 1 125 ? 6.249 6.218 -5.395 1.00 91.56 125 TYR A C 1
ATOM 959 O O . TYR A 1 125 ? 6.140 5.982 -6.599 1.00 91.56 125 TYR A O 1
ATOM 967 N N . ILE A 1 126 ? 6.501 7.455 -4.932 1.00 94.06 126 ILE A N 1
ATOM 968 C CA . ILE A 1 126 ? 6.649 8.600 -5.854 1.00 94.06 126 ILE A CA 1
ATOM 969 C C . ILE A 1 126 ? 7.832 8.388 -6.800 1.00 94.06 126 ILE A C 1
ATOM 971 O O . ILE A 1 126 ? 7.740 8.725 -7.976 1.00 94.06 126 ILE A O 1
ATOM 975 N N . ILE A 1 127 ? 8.933 7.813 -6.303 1.00 94.25 127 ILE A N 1
ATOM 976 C CA . ILE A 1 127 ? 10.143 7.567 -7.100 1.00 94.25 127 ILE A CA 1
ATOM 977 C C . ILE A 1 127 ? 9.849 6.524 -8.181 1.00 94.25 127 ILE A C 1
ATOM 979 O O . ILE A 1 127 ? 10.189 6.722 -9.347 1.00 94.25 127 ILE A O 1
ATOM 983 N N . ILE A 1 128 ? 9.161 5.438 -7.814 1.00 91.44 128 ILE A N 1
ATOM 984 C CA . ILE A 1 128 ? 8.749 4.394 -8.761 1.00 91.44 128 ILE A CA 1
ATOM 985 C C . ILE A 1 128 ? 7.791 4.965 -9.813 1.00 91.44 128 ILE A C 1
ATOM 987 O O . ILE A 1 128 ? 7.949 4.683 -11.000 1.00 91.44 128 ILE A O 1
ATOM 991 N N . LEU A 1 129 ? 6.824 5.792 -9.403 1.00 91.56 129 LEU A N 1
ATOM 992 C CA . LEU A 1 129 ? 5.909 6.465 -10.326 1.00 91.56 129 LEU A CA 1
ATOM 993 C C . LEU A 1 129 ? 6.656 7.413 -11.268 1.00 91.56 129 LEU A C 1
ATOM 995 O O . LEU A 1 129 ? 6.378 7.411 -12.463 1.00 91.56 129 LEU A O 1
ATOM 999 N N . ALA A 1 130 ? 7.636 8.171 -10.772 1.00 93.75 130 ALA A N 1
ATOM 1000 C CA . ALA A 1 130 ? 8.464 9.042 -11.602 1.00 93.75 130 ALA A CA 1
ATOM 1001 C C . ALA A 1 130 ? 9.232 8.246 -12.671 1.00 93.75 130 ALA A C 1
ATOM 1003 O O . ALA A 1 130 ? 9.276 8.654 -13.831 1.00 93.75 130 ALA A O 1
ATOM 1004 N N . TRP A 1 131 ? 9.776 7.079 -12.313 1.00 91.50 131 TRP A N 1
ATOM 1005 C CA . TRP A 1 131 ? 10.402 6.179 -13.283 1.00 91.50 131 TRP A CA 1
ATOM 1006 C C . TRP A 1 131 ? 9.376 5.647 -14.286 1.00 91.50 131 TRP A C 1
ATOM 1008 O O . TRP A 1 131 ? 9.621 5.703 -15.486 1.00 91.50 131 TRP A O 1
ATOM 1018 N N . ALA A 1 132 ? 8.204 5.196 -13.833 1.00 91.25 132 ALA A N 1
ATOM 1019 C CA . ALA A 1 132 ? 7.141 4.732 -14.723 1.00 91.25 132 ALA A CA 1
ATOM 1020 C C . ALA A 1 132 ? 6.711 5.817 -15.726 1.00 91.25 132 ALA A C 1
ATOM 1022 O O . ALA A 1 132 ? 6.571 5.523 -16.911 1.00 91.25 132 ALA A O 1
ATOM 1023 N N . PHE A 1 133 ? 6.581 7.074 -15.289 1.00 92.00 133 PHE A N 1
ATOM 1024 C CA . PHE A 1 133 ? 6.300 8.205 -16.176 1.00 92.00 133 PHE A CA 1
ATOM 1025 C C . PHE A 1 133 ? 7.430 8.458 -17.177 1.00 92.00 133 PHE A C 1
ATOM 1027 O O . PHE A 1 133 ? 7.149 8.671 -18.354 1.00 92.00 133 PHE A O 1
ATOM 1034 N N . LEU A 1 134 ? 8.696 8.381 -16.757 1.00 90.06 134 LEU A N 1
ATOM 1035 C CA . LEU A 1 134 ? 9.842 8.496 -17.666 1.00 90.06 134 LEU A CA 1
ATOM 1036 C C . LEU A 1 134 ? 9.778 7.441 -18.786 1.00 90.06 134 LEU A C 1
ATOM 1038 O O . LEU A 1 134 ? 9.932 7.778 -19.961 1.00 90.06 134 LEU A O 1
ATOM 1042 N N . TYR A 1 135 ? 9.514 6.179 -18.434 1.00 86.50 135 TYR A N 1
ATOM 1043 C CA . TYR A 1 135 ? 9.363 5.085 -19.401 1.00 86.50 135 TYR A CA 1
ATOM 1044 C C . TYR A 1 135 ? 8.109 5.240 -20.269 1.00 86.50 135 TYR A C 1
ATOM 1046 O O . TYR A 1 135 ? 8.156 4.937 -21.462 1.00 86.50 135 TYR A O 1
ATOM 1054 N N . LEU A 1 136 ? 7.010 5.755 -19.711 1.00 91.38 136 LEU A N 1
ATOM 1055 C CA . LEU A 1 136 ? 5.788 6.046 -20.459 1.00 91.38 136 LEU A CA 1
ATOM 1056 C C . LEU A 1 136 ? 6.046 7.097 -21.543 1.00 91.38 136 LEU A C 1
ATOM 1058 O O . LEU A 1 136 ? 5.759 6.847 -22.709 1.00 91.38 136 LEU A O 1
ATOM 1062 N N . PHE A 1 137 ? 6.651 8.234 -21.188 1.00 89.31 137 PHE A N 1
ATOM 1063 C CA . PHE A 1 137 ? 6.980 9.275 -22.164 1.00 89.31 137 PHE A CA 1
ATOM 1064 C C . PHE A 1 137 ? 8.009 8.794 -23.188 1.00 89.31 137 PHE A C 1
ATOM 1066 O O . PHE A 1 137 ? 7.873 9.066 -24.379 1.00 89.31 137 PHE A O 1
ATOM 1073 N N . SER A 1 138 ? 8.985 8.001 -22.744 1.00 84.38 138 SER A N 1
ATOM 1074 C CA . SER A 1 138 ? 9.996 7.416 -23.626 1.00 84.38 138 SER A CA 1
ATOM 1075 C C . SER A 1 138 ? 9.425 6.371 -24.601 1.00 84.38 138 SER A C 1
ATOM 1077 O O . SER A 1 138 ? 10.056 6.071 -25.612 1.00 84.38 138 SER A O 1
ATOM 1079 N N . SER A 1 139 ? 8.226 5.836 -24.338 1.00 89.12 139 SER A N 1
ATOM 1080 C CA . SER A 1 139 ? 7.538 4.881 -25.221 1.00 89.12 139 SER A CA 1
ATOM 1081 C C . SER A 1 139 ? 6.845 5.544 -26.416 1.00 89.12 139 SER A C 1
ATOM 1083 O O . SER A 1 139 ? 6.481 4.849 -27.359 1.00 89.12 139 SER A O 1
ATOM 1085 N N . PHE A 1 140 ? 6.685 6.874 -26.419 1.00 89.00 140 PHE A N 1
ATOM 1086 C CA . PHE A 1 140 ? 6.149 7.602 -27.577 1.00 89.00 140 PHE A CA 1
ATOM 1087 C C . PHE A 1 140 ? 7.190 7.827 -28.690 1.00 89.00 140 PHE A C 1
ATOM 1089 O O . PHE A 1 140 ? 6.846 8.342 -29.754 1.00 89.00 140 PHE A O 1
ATOM 1096 N N . HIS A 1 141 ? 8.454 7.440 -28.483 1.00 80.62 141 HIS A N 1
ATOM 1097 C CA . HIS A 1 141 ? 9.469 7.459 -29.536 1.00 80.62 141 HIS A CA 1
ATOM 1098 C C . HIS A 1 141 ? 9.285 6.291 -30.519 1.00 80.62 141 HIS A C 1
ATOM 1100 O O . HIS A 1 141 ? 8.976 5.170 -30.126 1.00 80.62 141 HIS A O 1
ATOM 1106 N N . THR A 1 142 ? 9.521 6.547 -31.810 1.00 77.12 142 THR A N 1
ATOM 1107 C CA . THR A 1 142 ? 9.353 5.565 -32.902 1.00 77.12 142 THR A CA 1
ATOM 1108 C C . THR A 1 142 ? 10.252 4.337 -32.762 1.00 77.12 142 THR A C 1
ATOM 1110 O O . THR A 1 142 ? 9.857 3.233 -33.129 1.00 77.12 142 THR A O 1
ATOM 1113 N N . VAL A 1 143 ? 11.453 4.521 -32.217 1.00 76.62 143 VAL A N 1
ATOM 1114 C CA . VAL A 1 143 ? 12.361 3.446 -31.817 1.00 76.62 143 VAL A CA 1
ATOM 1115 C C . VAL A 1 143 ? 12.569 3.570 -30.317 1.00 76.62 143 VAL A C 1
ATOM 1117 O O . VAL A 1 143 ? 13.012 4.612 -29.834 1.00 76.62 143 VAL A O 1
ATOM 1120 N N . LEU A 1 144 ? 12.235 2.512 -29.577 1.00 80.88 144 LEU A N 1
ATOM 1121 C CA . LEU A 1 144 ? 12.333 2.522 -28.123 1.00 80.88 144 LEU A CA 1
ATOM 1122 C C . LEU A 1 144 ? 13.815 2.621 -27.720 1.00 80.88 144 LEU A C 1
ATOM 1124 O O . LEU A 1 144 ? 14.641 1.862 -28.241 1.00 80.88 144 LEU A O 1
ATOM 1128 N N . PRO A 1 145 ? 14.178 3.499 -26.770 1.00 74.44 145 PRO A N 1
ATOM 1129 C CA . PRO A 1 145 ? 15.580 3.736 -26.431 1.00 74.44 145 PRO A CA 1
ATOM 1130 C C . PRO A 1 145 ? 16.270 2.501 -25.834 1.00 74.44 145 PRO A C 1
ATOM 1132 O O . PRO A 1 145 ? 17.475 2.340 -25.985 1.00 74.44 145 PRO A O 1
ATOM 1135 N N . TRP A 1 146 ? 15.521 1.576 -25.227 1.00 79.69 146 TRP A N 1
ATOM 1136 C CA . TRP A 1 146 ? 16.030 0.288 -24.733 1.00 79.69 146 TRP A CA 1
ATOM 1137 C C . TRP A 1 146 ? 15.959 -0.860 -25.757 1.00 79.69 146 TRP A C 1
ATOM 1139 O O . TRP A 1 146 ? 16.338 -1.981 -25.430 1.00 79.69 146 TRP A O 1
ATOM 1149 N N . ALA A 1 147 ? 15.480 -0.619 -26.983 1.00 77.44 147 ALA A N 1
ATOM 1150 C CA . ALA A 1 147 ? 15.470 -1.632 -28.044 1.00 77.44 147 ALA A CA 1
ATOM 1151 C C . ALA A 1 147 ? 16.812 -1.731 -28.781 1.00 77.44 147 ALA A C 1
ATOM 1153 O O . ALA A 1 147 ? 17.119 -2.767 -29.368 1.00 77.44 147 ALA A O 1
ATOM 1154 N N . SER A 1 148 ? 17.606 -0.657 -28.767 1.00 72.25 148 SER A N 1
ATOM 1155 C CA . SER A 1 148 ? 18.905 -0.616 -29.430 1.00 72.25 148 SER A CA 1
ATOM 1156 C C . SER A 1 148 ? 20.038 -0.457 -28.428 1.00 72.25 148 SER A C 1
ATOM 1158 O O . SER A 1 148 ? 19.878 0.076 -27.331 1.00 72.25 148 SER A O 1
ATOM 1160 N N . CYS A 1 149 ? 21.213 -0.915 -28.838 1.00 72.06 149 CYS A N 1
ATOM 1161 C CA . CYS A 1 149 ? 22.415 -0.839 -28.030 1.00 72.06 149 CYS A CA 1
ATOM 1162 C C . CYS A 1 149 ? 23.342 0.319 -28.389 1.00 72.06 149 CYS A C 1
ATOM 1164 O O . CYS A 1 149 ? 24.448 0.409 -27.858 1.00 72.06 149 CYS A O 1
ATOM 1166 N N . ASN A 1 150 ? 22.879 1.233 -29.235 1.00 74.81 150 ASN A N 1
ATOM 1167 C CA . ASN A 1 150 ? 23.651 2.379 -29.690 1.00 74.81 150 ASN A CA 1
ATOM 1168 C C . ASN A 1 150 ? 23.298 3.647 -28.894 1.00 74.81 150 ASN A C 1
ATOM 1170 O O . ASN A 1 150 ? 22.917 4.660 -29.472 1.00 74.81 150 ASN A O 1
ATOM 1174 N N . ASN A 1 151 ? 23.377 3.573 -27.563 1.00 78.69 151 ASN A N 1
ATOM 1175 C CA . ASN A 1 151 ? 23.117 4.712 -26.684 1.00 78.69 151 ASN A CA 1
ATOM 1176 C C . ASN A 1 151 ? 24.375 5.125 -25.920 1.00 78.69 151 ASN A C 1
ATOM 1178 O O . ASN A 1 151 ? 25.224 4.293 -25.605 1.00 78.69 151 ASN A O 1
ATOM 1182 N N . THR A 1 152 ? 24.450 6.400 -25.542 1.00 78.81 152 THR A N 1
ATOM 1183 C CA . THR A 1 152 ? 25.590 6.988 -24.816 1.00 78.81 152 THR A CA 1
ATOM 1184 C C . THR A 1 152 ? 25.777 6.433 -23.403 1.00 78.81 152 THR A C 1
ATOM 1186 O O . THR A 1 152 ? 26.878 6.488 -22.866 1.00 78.81 152 THR A O 1
ATOM 1189 N N . TRP A 1 153 ? 24.721 5.877 -22.805 1.00 78.75 153 TRP A N 1
ATOM 1190 C CA . TRP A 1 153 ? 24.754 5.236 -21.487 1.00 78.75 153 TRP A CA 1
ATOM 1191 C C . TRP A 1 153 ? 25.108 3.743 -21.534 1.00 78.75 153 TRP A C 1
ATOM 1193 O O . TRP A 1 153 ? 25.267 3.123 -20.482 1.00 78.75 153 TRP A O 1
ATOM 120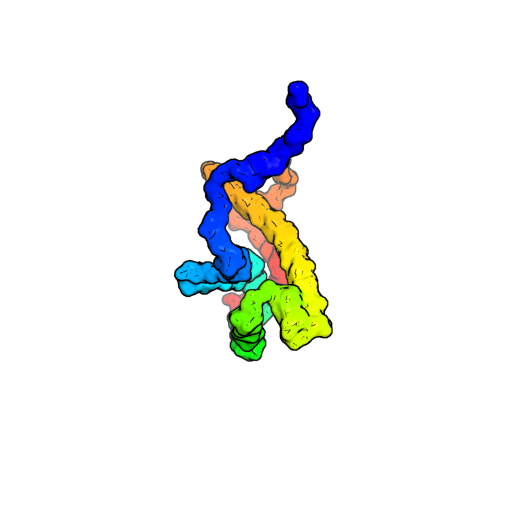3 N N . ASN A 1 154 ? 25.236 3.145 -22.724 1.00 77.62 154 ASN A N 1
ATOM 1204 C CA . ASN A 1 154 ? 25.610 1.741 -22.843 1.00 77.62 154 ASN A CA 1
ATOM 1205 C C . ASN A 1 154 ? 27.123 1.582 -22.673 1.00 77.62 154 ASN A C 1
ATOM 1207 O O . ASN A 1 154 ? 27.918 2.160 -23.412 1.00 77.62 154 ASN A O 1
ATOM 1211 N N . THR A 1 155 ? 27.536 0.763 -21.710 1.00 72.12 155 THR A N 1
ATOM 1212 C CA . THR A 1 155 ? 28.941 0.369 -21.558 1.00 72.12 155 THR A CA 1
ATOM 1213 C C . THR A 1 155 ? 29.285 -0.703 -22.602 1.00 72.12 155 THR A C 1
ATOM 1215 O O . THR A 1 155 ? 28.449 -1.548 -22.907 1.00 72.12 155 THR A O 1
ATOM 1218 N N . GLY A 1 156 ? 30.503 -0.691 -23.160 1.00 60.31 156 GLY A N 1
ATOM 1219 C CA . GLY A 1 156 ? 30.934 -1.529 -24.300 1.00 60.31 156 GLY A CA 1
AT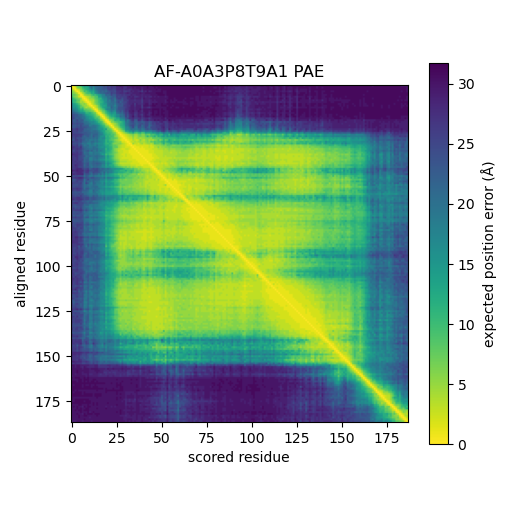OM 1220 C C . GLY A 1 156 ? 30.927 -3.057 -24.101 1.00 60.31 156 GLY A C 1
ATOM 1221 O O . GLY A 1 156 ? 31.430 -3.796 -24.946 1.00 60.31 156 GLY A O 1
ATOM 1222 N N . THR A 1 157 ? 30.364 -3.565 -23.007 1.00 57.91 157 THR A N 1
ATOM 1223 C CA . THR A 1 157 ? 30.102 -4.988 -22.802 1.00 57.91 157 THR A CA 1
ATOM 1224 C C . THR A 1 157 ? 28.889 -5.408 -23.635 1.00 57.91 157 THR A C 1
ATOM 1226 O O . THR A 1 157 ? 27.747 -5.379 -23.187 1.00 57.91 157 THR A O 1
ATOM 1229 N N . GLN A 1 158 ? 29.144 -5.870 -24.862 1.00 54.06 158 GLN A N 1
ATOM 1230 C CA . GLN A 1 158 ? 28.141 -6.374 -25.817 1.00 54.06 158 GLN A CA 1
ATOM 1231 C C . GLN A 1 158 ? 27.305 -7.580 -25.325 1.00 54.06 158 GLN A C 1
ATOM 1233 O O . GLN A 1 158 ? 26.499 -8.122 -26.075 1.00 54.06 158 GLN A O 1
ATOM 1238 N N . LEU A 1 159 ? 27.465 -8.007 -24.069 1.00 54.69 159 LEU A N 1
ATOM 1239 C CA . LEU A 1 159 ? 26.838 -9.202 -23.507 1.00 54.69 159 LEU A CA 1
ATOM 1240 C C . LEU A 1 159 ? 25.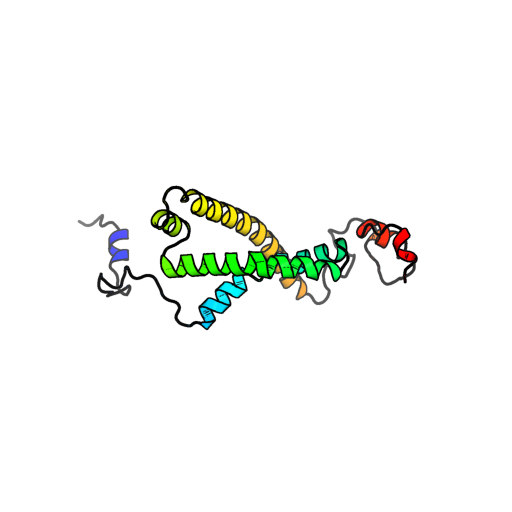321 -9.059 -23.269 1.00 54.69 159 LEU A C 1
ATOM 1242 O O . LEU A 1 159 ? 24.633 -10.069 -23.156 1.00 54.69 159 LEU A O 1
ATOM 1246 N N . LEU A 1 160 ? 24.791 -7.832 -23.196 1.00 53.94 160 LEU A N 1
ATOM 1247 C CA . LEU A 1 160 ? 23.354 -7.563 -22.997 1.00 53.94 160 LEU A CA 1
ATOM 1248 C C . LEU A 1 160 ? 22.622 -7.159 -24.285 1.00 53.94 160 LEU A C 1
ATOM 1250 O O . LEU A 1 160 ? 21.406 -6.990 -24.292 1.00 53.94 160 LEU A O 1
ATOM 1254 N N . CYS A 1 161 ? 23.356 -7.048 -25.388 1.00 49.47 161 CYS A N 1
ATOM 1255 C CA . CYS A 1 161 ? 22.849 -6.599 -26.672 1.00 49.47 161 CYS A CA 1
ATOM 1256 C C . CYS A 1 161 ? 22.646 -7.785 -27.598 1.00 49.47 161 CYS A C 1
ATOM 1258 O O . CYS A 1 161 ? 23.452 -8.031 -28.493 1.00 49.47 161 CYS A O 1
ATOM 1260 N N . VAL A 1 162 ? 21.558 -8.530 -27.397 1.00 56.75 162 VAL A N 1
ATOM 1261 C CA . VAL A 1 162 ? 21.146 -9.567 -28.351 1.00 56.75 162 VAL A CA 1
ATOM 1262 C C . VAL A 1 162 ? 20.557 -8.875 -29.581 1.00 56.75 162 VAL A C 1
ATOM 1264 O O . VAL A 1 162 ? 19.348 -8.803 -29.773 1.00 56.75 162 VAL A O 1
ATOM 1267 N N . SER A 1 163 ? 21.432 -8.346 -30.437 1.00 46.12 163 SER A N 1
ATOM 1268 C CA . SER A 1 163 ? 21.086 -8.119 -31.837 1.00 46.12 163 SER A CA 1
ATOM 1269 C C . SER A 1 163 ? 20.889 -9.485 -32.486 1.00 46.12 163 SER A C 1
ATOM 1271 O O . SER A 1 163 ? 21.850 -10.123 -32.897 1.00 46.12 163 SER A O 1
ATOM 1273 N N . GLY A 1 164 ? 19.647 -9.969 -32.507 1.00 46.84 164 GLY A N 1
ATOM 1274 C CA . GLY A 1 164 ? 19.124 -10.864 -33.546 1.00 46.84 164 GLY A CA 1
ATOM 1275 C C . GLY A 1 164 ? 19.852 -12.180 -33.864 1.00 46.84 164 GLY A C 1
ATOM 1276 O O . GLY A 1 164 ? 19.539 -12.769 -34.891 1.00 46.84 164 GLY A O 1
ATOM 1277 N N . SER A 1 165 ? 20.783 -12.684 -33.047 1.00 38.94 165 SER A N 1
ATOM 1278 C CA . SER A 1 165 ? 21.373 -14.022 -33.225 1.00 38.94 165 SER A CA 1
ATOM 1279 C C . SER A 1 165 ? 21.164 -14.885 -31.985 1.00 38.94 165 SER A C 1
ATOM 1281 O O . SER A 1 165 ? 21.916 -14.849 -31.012 1.00 38.94 165 SER A O 1
ATOM 1283 N N . ILE A 1 166 ? 20.093 -15.677 -32.043 1.00 48.66 166 ILE A N 1
ATOM 1284 C CA . ILE A 1 166 ? 19.687 -16.696 -31.070 1.00 48.66 166 ILE A CA 1
ATOM 1285 C C . ILE A 1 166 ? 20.630 -17.907 -31.191 1.00 48.66 166 ILE A C 1
ATOM 1287 O O . ILE A 1 166 ? 20.225 -18.968 -31.657 1.00 48.66 166 ILE A O 1
ATOM 1291 N N . SER A 1 167 ? 21.904 -17.774 -30.820 1.00 44.03 167 SER A N 1
ATOM 1292 C CA . SER A 1 167 ? 22.827 -18.923 -30.866 1.00 44.03 167 SER A CA 1
ATOM 1293 C C . SER A 1 167 ? 23.535 -19.250 -29.554 1.00 44.03 167 SER A C 1
ATOM 1295 O O . SER A 1 167 ? 24.082 -20.340 -29.453 1.00 44.03 167 SER A O 1
ATOM 1297 N N . ASN A 1 168 ? 23.464 -18.416 -28.505 1.00 42.09 168 ASN A N 1
ATOM 1298 C CA . ASN A 1 168 ? 24.145 -18.709 -27.231 1.00 42.09 168 ASN A CA 1
ATOM 1299 C C . ASN A 1 168 ? 23.374 -18.240 -25.975 1.00 42.09 168 ASN A C 1
ATOM 1301 O O . ASN A 1 168 ? 23.889 -17.488 -25.154 1.00 42.09 168 ASN A O 1
ATOM 1305 N N . ILE A 1 169 ? 22.130 -18.701 -25.789 1.00 51.72 169 ILE A N 1
ATOM 1306 C CA . ILE A 1 169 ? 21.287 -18.369 -24.610 1.00 51.72 169 ILE A CA 1
ATOM 1307 C C . ILE A 1 169 ? 21.594 -19.268 -23.385 1.00 51.72 169 ILE A C 1
ATOM 1309 O O . ILE A 1 169 ? 20.982 -19.148 -22.326 1.00 51.72 169 ILE A O 1
ATOM 1313 N N . SER A 1 170 ? 22.563 -20.181 -23.465 1.00 52.09 170 SER A N 1
ATOM 1314 C CA . SER A 1 170 ? 22.761 -21.181 -22.407 1.00 52.09 170 SER A CA 1
ATOM 1315 C C . SER A 1 170 ? 23.396 -20.682 -21.091 1.00 52.09 170 SER A C 1
ATOM 1317 O O . SER A 1 170 ? 23.001 -21.228 -20.057 1.00 52.09 170 SER A O 1
ATOM 1319 N N . PRO A 1 171 ? 24.296 -19.673 -21.030 1.00 50.12 171 PRO A N 1
ATOM 1320 C CA . PRO A 1 171 ? 24.922 -19.304 -19.756 1.00 50.12 171 PRO A CA 1
ATOM 1321 C C . PRO A 1 171 ? 24.218 -18.154 -19.010 1.00 50.12 171 PRO A C 1
ATOM 1323 O O . PRO A 1 171 ? 24.299 -18.098 -17.786 1.00 50.12 171 PRO A O 1
ATOM 1326 N N . LEU A 1 172 ? 23.491 -17.266 -19.704 1.00 46.16 172 LEU A N 1
ATOM 1327 C CA . LEU A 1 172 ? 22.924 -16.042 -19.107 1.00 46.16 172 LEU A CA 1
ATOM 1328 C C . LEU A 1 172 ? 21.588 -16.279 -18.379 1.00 46.16 172 LEU A C 1
ATOM 1330 O O . LEU A 1 172 ? 21.307 -15.663 -17.353 1.00 46.16 172 LEU A O 1
ATOM 1334 N N . PHE A 1 173 ? 20.776 -17.224 -18.862 1.00 43.34 173 PHE A N 1
ATOM 1335 C CA . PHE A 1 173 ? 19.515 -17.583 -18.200 1.00 43.34 173 PHE A CA 1
ATOM 1336 C C . PHE A 1 173 ? 19.759 -18.226 -16.822 1.00 43.34 173 PHE A C 1
ATOM 1338 O O . PHE A 1 173 ? 18.950 -18.091 -15.905 1.00 43.34 173 PHE A O 1
ATOM 1345 N N . SER A 1 174 ? 20.910 -18.889 -16.655 1.00 39.69 174 SER A N 1
ATOM 1346 C CA . SER A 1 174 ? 21.288 -19.558 -15.409 1.00 39.69 174 SER A CA 1
ATOM 1347 C C . SER A 1 174 ? 21.764 -18.585 -14.325 1.00 39.69 174 SER A C 1
ATOM 1349 O O . SER A 1 174 ? 21.568 -18.869 -13.145 1.00 39.69 174 SER A O 1
ATOM 1351 N N . SER A 1 175 ? 22.371 -17.454 -14.701 1.00 45.56 175 SER A N 1
ATOM 1352 C CA . SER A 1 175 ? 22.896 -16.453 -13.763 1.00 45.56 175 SER A CA 1
ATOM 1353 C C . SER A 1 175 ? 21.855 -15.414 -13.339 1.00 45.56 175 SER A C 1
ATOM 1355 O O . SER A 1 175 ? 21.888 -14.977 -12.193 1.00 45.56 175 SER A O 1
ATOM 1357 N N . VAL A 1 176 ? 20.898 -15.065 -14.207 1.00 50.22 176 VAL A N 1
ATOM 1358 C CA . VAL A 1 176 ? 19.833 -14.094 -13.878 1.00 50.22 176 VAL A CA 1
ATOM 1359 C C . VAL A 1 176 ? 18.702 -14.719 -13.053 1.00 50.22 176 VAL A C 1
ATOM 1361 O O . VAL A 1 176 ? 18.175 -14.069 -12.155 1.00 50.22 176 VAL A O 1
ATOM 1364 N N . PHE A 1 177 ? 18.346 -15.985 -13.305 1.00 52.59 177 PHE A N 1
ATOM 1365 C CA . PHE A 1 177 ? 17.216 -16.641 -12.629 1.00 52.59 177 PHE A CA 1
ATOM 1366 C C . PHE A 1 177 ? 17.605 -17.690 -11.583 1.00 52.59 177 PHE A C 1
ATOM 1368 O O . PHE A 1 177 ? 16.718 -18.268 -10.958 1.00 52.59 177 PHE A O 1
ATOM 1375 N N . GLY A 1 178 ? 18.900 -17.953 -11.366 1.00 42.72 178 GLY A N 1
ATOM 1376 C CA . GLY A 1 178 ? 19.354 -18.892 -10.334 1.00 42.72 178 GLY A CA 1
ATOM 1377 C C . GLY A 1 178 ? 18.727 -20.288 -10.444 1.00 42.72 178 GLY A C 1
ATOM 1378 O O . GLY A 1 178 ? 18.586 -20.982 -9.436 1.00 42.72 178 GLY A O 1
ATOM 1379 N N . LEU A 1 179 ? 18.311 -20.707 -11.647 1.00 47.66 179 LEU A N 1
ATOM 1380 C CA . LEU A 1 179 ? 17.738 -22.032 -11.850 1.00 47.66 179 LEU A CA 1
ATOM 1381 C C . LEU A 1 179 ? 18.861 -23.064 -11.766 1.00 47.66 179 LEU A C 1
ATOM 1383 O O . LEU A 1 179 ? 19.658 -23.238 -12.689 1.00 47.66 179 LEU A O 1
ATOM 1387 N N . ASN A 1 180 ? 18.921 -23.747 -10.627 1.00 38.88 180 ASN A N 1
ATOM 1388 C CA . ASN A 1 180 ? 19.808 -24.874 -10.416 1.00 38.88 180 ASN A CA 1
ATOM 1389 C C . ASN A 1 180 ? 19.562 -25.928 -11.513 1.00 38.88 180 ASN A C 1
ATOM 1391 O O . ASN A 1 180 ? 18.419 -26.258 -11.847 1.00 38.88 180 ASN A O 1
ATOM 1395 N N . LYS A 1 181 ? 20.653 -26.471 -12.061 1.00 50.28 181 LYS A N 1
ATOM 1396 C CA . LYS A 1 181 ? 20.723 -27.426 -13.185 1.00 50.28 181 LYS A CA 1
ATOM 1397 C C . LYS A 1 181 ? 19.815 -28.659 -13.008 1.00 50.28 181 LYS A C 1
ATOM 1399 O O . LYS A 1 181 ? 19.518 -29.353 -13.975 1.00 50.28 181 LYS A O 1
ATOM 1404 N N . HIS A 1 182 ? 19.354 -28.903 -11.783 1.00 39.50 182 HIS A N 1
ATOM 1405 C CA . HIS A 1 182 ? 18.482 -30.002 -11.390 1.00 39.50 182 HIS A CA 1
ATOM 1406 C C . HIS A 1 182 ? 17.039 -29.923 -11.931 1.00 39.50 182 HIS A C 1
ATOM 1408 O O . HIS A 1 182 ? 16.381 -30.959 -12.009 1.00 39.50 182 HIS A O 1
ATOM 1414 N N . LEU A 1 183 ? 16.550 -28.742 -12.343 1.00 43.28 183 LEU A N 1
ATOM 1415 C CA . LEU A 1 183 ? 15.175 -28.575 -12.850 1.00 43.28 183 LEU A CA 1
ATOM 1416 C C . LEU A 1 183 ? 14.998 -28.943 -14.336 1.00 43.28 183 LEU A C 1
ATOM 1418 O O . LEU A 1 183 ? 13.873 -29.087 -14.799 1.00 43.28 183 LEU A O 1
ATOM 1422 N N . LYS A 1 184 ? 16.090 -29.145 -15.090 1.00 43.97 184 LYS A N 1
ATOM 1423 C CA . LYS A 1 184 ? 16.036 -29.535 -16.515 1.00 43.97 184 LYS A CA 1
ATOM 1424 C C . LYS A 1 184 ? 15.593 -30.984 -16.764 1.00 43.97 184 LYS A C 1
ATOM 1426 O O . LYS A 1 184 ? 15.530 -31.388 -17.915 1.00 43.97 184 LYS A O 1
ATOM 1431 N N . LYS A 1 185 ? 15.338 -31.778 -15.720 1.00 40.25 185 LYS A N 1
ATOM 1432 C CA . LYS A 1 185 ? 14.994 -33.207 -15.846 1.00 40.25 185 LYS A CA 1
ATOM 1433 C C . LYS A 1 185 ? 13.494 -33.516 -15.737 1.00 40.25 185 LYS A C 1
ATOM 1435 O O . LYS A 1 185 ? 13.145 -34.689 -15.703 1.00 40.25 185 LYS A O 1
ATOM 1440 N N . LEU A 1 186 ? 12.637 -32.497 -15.637 1.00 44.62 186 LEU A N 1
ATOM 1441 C CA . LEU A 1 186 ? 11.187 -32.655 -15.431 1.00 44.62 186 LEU A CA 1
ATOM 1442 C C . LEU A 1 186 ? 10.309 -31.984 -16.506 1.00 44.62 186 LEU A C 1
ATOM 1444 O O . LEU A 1 186 ? 9.098 -31.899 -16.328 1.00 44.62 186 LEU A O 1
ATOM 1448 N N . ILE A 1 187 ? 10.902 -31.543 -17.616 1.00 42.41 187 ILE A N 1
ATOM 1449 C CA . ILE A 1 187 ? 10.213 -31.207 -18.874 1.00 42.41 187 ILE A CA 1
ATOM 1450 C C . ILE A 1 187 ? 10.903 -32.016 -19.966 1.00 42.41 187 ILE A C 1
ATOM 1452 O O . ILE A 1 187 ? 10.184 -32.591 -20.806 1.00 42.41 187 ILE A O 1
#

Radius of gyration: 27.55 Å; Cα contacts (8 Å, |Δi|>4): 51; chains: 1; bounding box: 56×94×59 Å

Secondary structure (DSSP, 8-state):
------THHHHTSSS-S----TTTTTSPPPPS-HHHHHHHHHHHHS-HHHHHHHHHHHHHTTGGGGHHHHHHHIIIIIHHHHHHHHHHHHHH-S-HHHHHHHH-GGGHHHHHHHHHHHHHHHHHHHHHHHHHHHHHHHTTSSS-TTT-S--TT--S-GGG---S-TT--TTHHHHHH---GGGGG--

Organism: Amphiprion percula (NCBI:txid161767)

pLDDT: mean 75.17, std 19.14, range [37.75, 96.12]

Mean predicted aligned error: 14.99 Å

Foldseek 3Di:
DDDDDPPVVVVVPPDDPDPDPPVRVPDDDDDPDPVVVVVVVVVVVDDPCCVPVVQVVLVVPPHPVVVVVVVVCCVVPVVVVVVVVVVLCVVQVDAQLVSCCVVPVVCSVVSVVVVVVVVVVVVVVVVVVVVVVVQVVQVPDPDRPVLAQPDPPHDPPCVPPPPPDPDDPPPPVCVVVVPDPVVVPPD

InterPro domains:
  IPR000175 Sodium:neurotransmitter symporter [PF00209] (28-157)
  IPR000175 Sodium:neurotransmitter symporter [PR00176] (36-57)
  IPR000175 Sodium:neurotransmitter symporter [PR00176] (65-84)
  IPR000175 Sodium:neurotransmitter symporter [PR00176] (109-135)
  IPR000175 Sodium:neurotransmitter symporter [PS00610] (52-66)
  IPR000175 Sodium:neurotransmitter symporter [PS50267] (27-140)
  IPR000175 Sodium:neurotransmitter symporter [PTHR11616] (21-161)
  IPR037272 Sodium:neurotransmitter symporter superfamily [SSF161070] (28-158)

Sequence (187 aa):
MELTANPEKKLMNDGTIANCPPSKCNERGQWANKSEFILSVVGEIIGLGNVWRFPYLCFKNGGGAFLIPYVLTLVSCGIPIFFLEVSVGQLTGQGGVTCWRKICPLFEGLGYGNIMIALYTLMYYIIILAWAFLYLFSSFHTVLPWASCNNTWNTGTQLLCVSGSISNISPLFSSVFGLNKHLKKLI